Protein AF-A0A4Y2MML9-F1 (afdb_monomer_lite)

Sequence (217 aa):
MNMPAESSPFAFPKLDGSNYTSWKEDMKVVLMDRGCWSFIIEDKPCPEQVTEKEKFEYDRRKQRCYTTIYQGIERKFLPLIRHTTDEEETIGIFCKRVDERKTQVKEAGFQIPELLIALQLIRRLPAEYDHLVQTLYRLKDEEFNHREVEKELVNEAGRIQLKQKDLNLDYTENAYTVGSFRLQETRKKSSERSGAVLDPSKNPGQYRKISYPKGMG

pLDDT: mean 75.98, std 20.09, range [32.53, 96.06]

InterPro domains:
  IPR025314 Domain of unknown function DUF4219 [PF13961] (15-40)

Structure (mmCIF, N/CA/C/O backbone):
data_AF-A0A4Y2MML9-F1
#
_entry.id   AF-A0A4Y2MML9-F1
#
loop_
_atom_site.group_PDB
_atom_site.id
_atom_site.type_symbol
_atom_site.label_atom_id
_atom_site.label_alt_id
_atom_site.label_comp_id
_atom_site.label_asym_id
_atom_site.label_entity_id
_atom_site.label_seq_id
_atom_site.pdbx_PDB_ins_code
_atom_site.Cartn_x
_atom_site.Cartn_y
_atom_site.Cartn_z
_atom_site.occupancy
_atom_site.B_iso_or_equiv
_atom_site.auth_seq_id
_atom_site.auth_comp_id
_atom_site.auth_asym_id
_atom_site.auth_atom_id
_atom_site.pdbx_PDB_model_num
ATOM 1 N N . MET A 1 1 ? 23.571 17.092 -38.291 1.00 41.28 1 MET A N 1
ATOM 2 C CA . MET A 1 1 ? 22.883 15.797 -38.471 1.00 41.28 1 MET A CA 1
ATOM 3 C C . MET A 1 1 ? 21.859 15.673 -37.360 1.00 41.28 1 MET A C 1
ATOM 5 O O . MET A 1 1 ? 22.260 15.634 -36.206 1.00 41.28 1 MET A O 1
ATOM 9 N N . ASN A 1 2 ? 20.567 15.699 -37.687 1.00 44.50 2 ASN A N 1
ATOM 10 C CA . ASN A 1 2 ? 19.517 15.393 -36.717 1.00 44.50 2 ASN A CA 1
ATOM 11 C C . ASN A 1 2 ? 19.461 13.872 -36.567 1.00 44.50 2 ASN A C 1
ATOM 13 O O . ASN A 1 2 ? 19.179 13.179 -37.542 1.00 44.50 2 ASN A O 1
ATOM 17 N N . MET A 1 3 ? 19.765 13.363 -35.372 1.00 40.62 3 MET A N 1
ATOM 18 C CA . MET A 1 3 ? 19.423 11.990 -34.999 1.00 40.62 3 MET A CA 1
ATOM 19 C C . MET A 1 3 ? 17.894 11.857 -35.092 1.00 40.62 3 MET A C 1
ATOM 21 O O . MET A 1 3 ? 17.200 12.679 -34.485 1.00 40.62 3 MET A O 1
ATOM 25 N N . PRO A 1 4 ? 17.338 10.895 -35.849 1.00 52.94 4 PRO A N 1
ATOM 26 C CA . PRO A 1 4 ? 15.913 10.618 -35.765 1.00 52.94 4 PRO A CA 1
ATOM 27 C C . PRO A 1 4 ? 15.609 10.163 -34.335 1.00 52.94 4 PRO A C 1
ATOM 29 O O . PRO A 1 4 ? 16.326 9.331 -33.781 1.00 52.94 4 PRO A O 1
ATOM 32 N N . ALA A 1 5 ? 14.575 10.740 -33.721 1.00 50.97 5 ALA A N 1
ATOM 33 C CA . ALA A 1 5 ? 14.064 10.239 -32.454 1.00 50.97 5 ALA A CA 1
ATOM 34 C C . ALA A 1 5 ? 13.679 8.772 -32.669 1.00 50.97 5 ALA A C 1
ATOM 36 O O . ALA A 1 5 ? 12.802 8.490 -33.487 1.00 50.97 5 ALA A O 1
ATOM 37 N N . GLU A 1 6 ? 14.368 7.850 -31.997 1.00 43.50 6 GLU A N 1
ATOM 38 C CA . GLU A 1 6 ? 14.020 6.434 -32.034 1.00 43.50 6 GLU A CA 1
ATOM 39 C C . GLU A 1 6 ? 12.552 6.297 -31.618 1.00 43.50 6 GLU A C 1
ATOM 41 O O . GLU A 1 6 ? 12.181 6.535 -30.465 1.00 43.50 6 GLU A O 1
ATOM 46 N N . SER A 1 7 ? 11.685 5.959 -32.573 1.00 53.25 7 SER A N 1
ATOM 47 C CA . SER A 1 7 ? 10.336 5.518 -32.255 1.00 53.25 7 SER A CA 1
ATOM 48 C C . SER A 1 7 ? 10.486 4.248 -31.429 1.00 53.25 7 SER A C 1
ATOM 50 O O . SER A 1 7 ? 10.986 3.247 -31.941 1.00 53.25 7 SER A O 1
ATOM 52 N N . SER A 1 8 ? 10.107 4.307 -30.151 1.00 57.66 8 SER A N 1
ATOM 53 C CA . SER A 1 8 ? 10.180 3.158 -29.247 1.00 57.66 8 SER A CA 1
ATOM 54 C C . SER A 1 8 ? 9.580 1.921 -29.937 1.00 57.66 8 SER A C 1
ATOM 56 O O . SER A 1 8 ? 8.408 1.978 -30.318 1.00 57.66 8 SER A O 1
ATOM 58 N N . PRO A 1 9 ? 10.332 0.812 -30.088 1.00 60.50 9 PRO A N 1
ATOM 59 C CA . PRO A 1 9 ? 9.909 -0.370 -30.853 1.00 60.50 9 PRO A CA 1
ATOM 60 C C . PRO A 1 9 ? 8.671 -1.067 -30.270 1.00 60.50 9 PRO A C 1
ATOM 62 O O . PRO A 1 9 ? 8.058 -1.906 -30.918 1.00 60.50 9 PRO A O 1
ATOM 65 N N . PHE A 1 10 ? 8.268 -0.677 -29.061 1.00 64.75 10 PHE A N 1
ATOM 66 C CA . PHE A 1 10 ? 7.101 -1.184 -28.352 1.00 64.75 10 PHE A CA 1
ATOM 67 C C . PHE A 1 10 ? 5.957 -0.164 -28.314 1.00 64.75 10 PHE A C 1
ATOM 69 O O . PHE A 1 10 ? 5.460 0.191 -27.245 1.00 64.75 10 PHE A O 1
ATOM 76 N N . ALA A 1 11 ? 5.568 0.370 -29.471 1.00 77.44 11 ALA A N 1
ATOM 77 C CA . ALA A 1 11 ? 4.396 1.230 -29.578 1.00 77.44 11 ALA A CA 1
ATOM 78 C C . ALA A 1 11 ? 3.123 0.370 -29.693 1.00 77.44 11 ALA A C 1
ATOM 80 O O . ALA A 1 11 ? 2.740 -0.037 -30.784 1.00 77.44 11 ALA A O 1
ATOM 81 N N . PHE A 1 12 ? 2.473 0.097 -28.562 1.00 87.38 12 PHE A N 1
ATOM 82 C CA . PHE A 1 12 ? 1.149 -0.536 -28.490 1.00 87.38 12 PHE A CA 1
ATOM 83 C C . PHE A 1 12 ? 0.147 0.405 -27.798 1.00 87.38 12 PHE A C 1
ATOM 85 O O . PHE A 1 12 ? 0.565 1.356 -27.122 1.00 87.38 12 PHE A O 1
ATOM 92 N N . PRO A 1 13 ? -1.173 0.208 -27.991 1.00 91.25 13 PRO A N 1
ATOM 93 C CA . PRO A 1 13 ? -2.189 1.043 -27.359 1.00 91.25 13 PRO A CA 1
ATOM 94 C C . PRO A 1 13 ? -2.014 1.084 -25.842 1.00 91.25 13 PRO A C 1
ATOM 96 O O . PRO A 1 13 ? -1.732 0.066 -25.215 1.00 91.25 13 PRO A O 1
ATOM 99 N N . LYS A 1 14 ? -2.202 2.260 -25.237 1.00 93.69 14 LYS A N 1
ATOM 100 C CA . LYS A 1 14 ? -2.181 2.387 -23.776 1.00 93.69 14 LYS A CA 1
ATOM 101 C C . LYS A 1 14 ? -3.379 1.674 -23.154 1.00 93.69 14 LYS A C 1
ATOM 103 O O . LYS A 1 14 ? -4.403 1.502 -23.809 1.00 93.69 14 LYS A O 1
ATOM 108 N N . LEU A 1 15 ? -3.267 1.302 -21.881 1.00 93.19 15 LEU A N 1
ATOM 109 C CA . LEU A 1 15 ? -4.378 0.717 -21.132 1.00 93.19 15 LEU A CA 1
ATOM 110 C C . LEU A 1 15 ? -5.526 1.731 -21.020 1.00 93.19 15 LEU A C 1
ATOM 112 O O . LEU A 1 15 ? -5.367 2.747 -20.339 1.00 93.19 15 LEU A O 1
ATOM 116 N N . ASP A 1 16 ? -6.660 1.441 -21.662 1.00 90.50 16 ASP A N 1
ATOM 117 C CA . ASP A 1 16 ? -7.808 2.357 -21.807 1.00 90.50 16 ASP A CA 1
ATOM 118 C C . ASP A 1 16 ? -9.086 1.898 -21.071 1.00 90.50 16 ASP A C 1
ATOM 120 O O . ASP A 1 16 ? -10.063 2.652 -20.974 1.00 90.50 16 ASP A O 1
ATOM 124 N N . GLY A 1 17 ? -9.028 0.705 -20.470 1.00 89.19 17 GLY A N 1
ATOM 125 C CA . GLY A 1 17 ? -10.105 0.052 -19.722 1.00 89.19 17 GLY A CA 1
ATOM 126 C C . GLY A 1 17 ? -10.813 -1.064 -20.494 1.00 89.19 17 GLY A C 1
ATOM 127 O O . GLY A 1 17 ? -11.446 -1.913 -19.874 1.00 89.19 17 GLY A O 1
ATOM 128 N N . SER A 1 18 ? -10.669 -1.108 -21.820 1.00 93.81 18 SER A N 1
ATOM 129 C CA . SER A 1 18 ? -11.288 -2.111 -22.699 1.00 93.81 18 SER A CA 1
ATOM 130 C C . SER A 1 18 ? -10.303 -3.169 -23.205 1.00 93.81 18 SER A C 1
ATOM 132 O O . SER A 1 18 ? -10.703 -4.264 -23.594 1.00 93.81 18 SER A O 1
ATOM 134 N N . ASN A 1 19 ? -9.005 -2.864 -23.160 1.00 95.06 19 ASN A N 1
ATOM 135 C CA . ASN A 1 19 ? -7.952 -3.630 -23.823 1.00 95.06 19 ASN A CA 1
ATOM 136 C C . ASN A 1 19 ? -6.998 -4.374 -22.870 1.00 95.06 19 ASN A C 1
ATOM 138 O O . ASN A 1 19 ? -5.904 -4.756 -23.282 1.00 95.06 19 ASN A O 1
ATOM 142 N N . TYR A 1 20 ? -7.378 -4.596 -21.604 1.00 93.38 20 TYR A N 1
ATOM 143 C CA . TYR A 1 20 ? -6.475 -5.163 -20.587 1.00 93.38 20 TYR A CA 1
ATOM 144 C C . TYR A 1 20 ? -5.812 -6.477 -21.022 1.00 93.38 20 TYR A C 1
ATOM 146 O O . TYR A 1 20 ? -4.612 -6.645 -20.820 1.00 93.38 20 TYR A O 1
ATOM 154 N N . THR A 1 21 ? -6.565 -7.394 -21.637 1.00 94.38 21 THR A N 1
ATOM 155 C CA . THR A 1 21 ? -6.053 -8.715 -22.030 1.00 94.38 21 THR A CA 1
ATOM 156 C C . THR A 1 21 ? -4.913 -8.615 -23.042 1.00 94.38 21 THR A C 1
ATOM 158 O O . THR A 1 21 ? -3.871 -9.228 -22.830 1.00 94.38 21 THR A O 1
ATOM 161 N N . SER A 1 22 ? -5.074 -7.825 -24.109 1.00 93.38 22 SER A N 1
ATOM 162 C CA . SER A 1 22 ? -4.016 -7.623 -25.108 1.00 93.38 22 SER A CA 1
ATOM 163 C C . SER A 1 22 ? -2.875 -6.774 -24.548 1.00 93.38 22 SER A C 1
ATOM 165 O O . SER A 1 22 ? -1.715 -7.158 -24.653 1.00 93.38 22 SER A O 1
ATOM 167 N N . TRP A 1 23 ? -3.206 -5.682 -23.849 1.00 94.50 23 TRP A N 1
ATOM 168 C CA . TRP A 1 23 ? -2.223 -4.791 -23.231 1.00 94.50 23 TRP A CA 1
ATOM 169 C C . TRP A 1 23 ? -1.296 -5.526 -22.260 1.00 94.50 23 TRP A C 1
ATOM 171 O O . TRP A 1 23 ? -0.101 -5.250 -22.217 1.00 94.50 23 TRP A O 1
ATOM 181 N N . LYS A 1 24 ? -1.830 -6.469 -21.476 1.00 93.50 24 LYS A N 1
ATOM 182 C CA . LYS A 1 24 ? -1.055 -7.258 -20.514 1.00 93.50 24 LYS A CA 1
ATOM 183 C C . LYS A 1 24 ? 0.002 -8.118 -21.206 1.00 93.50 24 LYS A C 1
ATOM 185 O O . LYS A 1 24 ? 1.129 -8.176 -20.715 1.00 93.50 24 LYS A O 1
ATOM 190 N N . GLU A 1 25 ? -0.347 -8.785 -22.305 1.00 94.12 25 GLU A N 1
ATOM 191 C CA . GLU A 1 25 ? 0.602 -9.615 -23.057 1.00 94.12 25 GLU A CA 1
ATOM 192 C C . GLU A 1 25 ? 1.671 -8.751 -23.740 1.00 94.12 25 GLU A C 1
ATOM 194 O O . GLU A 1 25 ? 2.858 -9.058 -23.631 1.00 94.12 25 GLU A O 1
ATOM 199 N N . ASP A 1 26 ? 1.288 -7.614 -24.328 1.00 93.75 26 ASP A N 1
ATOM 200 C CA . ASP A 1 26 ? 2.242 -6.669 -24.924 1.00 93.75 26 ASP A CA 1
ATOM 201 C C . ASP A 1 26 ? 3.191 -6.081 -23.863 1.00 93.75 26 ASP A C 1
ATOM 203 O O . ASP A 1 26 ? 4.415 -6.080 -24.021 1.00 93.75 26 ASP A O 1
ATOM 207 N N . MET A 1 27 ? 2.646 -5.646 -22.722 1.00 93.38 27 MET A N 1
ATOM 208 C CA . MET A 1 27 ? 3.417 -5.097 -21.605 1.00 93.38 27 MET A CA 1
ATOM 209 C C . MET A 1 27 ? 4.381 -6.131 -21.015 1.00 93.38 27 MET A C 1
ATOM 211 O O . MET A 1 27 ? 5.517 -5.797 -20.673 1.00 93.38 27 MET A O 1
ATOM 215 N N . LYS A 1 28 ? 3.969 -7.401 -20.933 1.00 92.56 28 LYS A N 1
ATOM 216 C CA . LYS A 1 28 ? 4.845 -8.504 -20.526 1.00 92.56 28 LYS A CA 1
ATOM 217 C C . LYS A 1 28 ? 6.070 -8.604 -21.432 1.00 92.56 28 LYS A C 1
ATOM 219 O O . LYS A 1 28 ? 7.181 -8.684 -20.910 1.00 92.56 28 LYS A O 1
ATOM 224 N N . VAL A 1 29 ? 5.897 -8.544 -22.754 1.00 92.12 29 VAL A N 1
ATOM 225 C CA . VAL A 1 29 ? 7.015 -8.594 -23.715 1.00 92.12 29 VAL A CA 1
ATOM 226 C C . VAL A 1 29 ? 7.990 -7.435 -23.483 1.00 92.12 29 VAL A C 1
ATOM 228 O O . VAL A 1 29 ? 9.199 -7.659 -23.414 1.00 92.12 29 VAL A O 1
ATOM 231 N N . VAL A 1 30 ? 7.488 -6.218 -23.258 1.00 92.12 30 VAL A N 1
ATOM 232 C CA . VAL A 1 30 ? 8.344 -5.053 -22.960 1.00 92.12 30 VAL A CA 1
ATOM 233 C C . VAL A 1 30 ? 9.114 -5.220 -21.654 1.00 92.12 30 VAL A C 1
ATOM 235 O O . VAL A 1 30 ? 10.293 -4.879 -21.564 1.00 92.12 30 VAL A O 1
ATOM 238 N N . LEU A 1 31 ? 8.462 -5.737 -20.615 1.00 91.25 31 LEU A N 1
ATOM 239 C CA . LEU A 1 31 ? 9.110 -5.972 -19.329 1.00 91.25 31 LEU A CA 1
ATOM 240 C C . LEU A 1 31 ? 10.145 -7.099 -19.408 1.00 91.25 31 LEU A C 1
ATOM 242 O O . LEU A 1 31 ? 11.141 -7.041 -18.685 1.00 91.25 31 LEU A O 1
ATOM 246 N N . MET A 1 32 ? 9.952 -8.092 -20.281 1.00 90.50 32 MET A N 1
ATOM 247 C CA . MET A 1 32 ? 10.952 -9.125 -20.562 1.00 90.50 32 MET A CA 1
ATOM 248 C C . MET A 1 32 ? 12.184 -8.536 -21.260 1.00 90.50 32 MET A C 1
ATOM 250 O O . MET A 1 32 ? 13.291 -8.742 -20.767 1.00 90.50 32 MET A O 1
ATOM 254 N N . ASP A 1 33 ? 12.003 -7.741 -22.322 1.00 90.06 33 ASP A N 1
ATOM 255 C CA . ASP A 1 33 ? 13.094 -7.029 -23.017 1.00 90.06 33 ASP A CA 1
ATOM 256 C C . ASP A 1 33 ? 13.891 -6.126 -22.059 1.00 90.06 33 ASP A C 1
ATOM 258 O O . ASP A 1 33 ? 15.122 -6.113 -22.033 1.00 90.06 33 ASP A O 1
ATOM 262 N N . ARG A 1 34 ? 13.180 -5.439 -21.160 1.00 87.69 34 ARG A N 1
ATOM 263 C CA . ARG A 1 34 ? 13.787 -4.573 -20.143 1.00 87.69 34 ARG A CA 1
ATOM 264 C C . ARG A 1 34 ? 14.322 -5.329 -18.929 1.00 87.69 34 ARG A C 1
ATOM 266 O O . ARG A 1 34 ? 14.781 -4.677 -17.990 1.00 87.69 34 ARG A O 1
ATOM 273 N N . GLY A 1 35 ? 14.284 -6.662 -18.900 1.00 88.12 35 GLY A N 1
ATOM 274 C CA . GLY A 1 35 ? 14.755 -7.465 -17.764 1.00 88.12 35 GLY A CA 1
ATOM 275 C C . GLY A 1 35 ? 14.072 -7.115 -16.434 1.00 88.12 35 GLY A C 1
ATOM 276 O O . GLY A 1 35 ? 14.685 -7.219 -15.375 1.00 88.12 35 GLY A O 1
ATOM 277 N N . CYS A 1 36 ? 12.834 -6.624 -16.498 1.00 88.56 36 CYS A N 1
ATOM 278 C CA . CYS A 1 36 ? 12.015 -6.190 -15.367 1.00 88.56 36 CYS A CA 1
ATOM 279 C C . CYS A 1 36 ? 10.897 -7.194 -15.038 1.00 88.56 36 CYS A C 1
ATOM 281 O O . CYS A 1 36 ? 10.254 -7.069 -14.002 1.00 88.56 36 CYS A O 1
ATOM 283 N N . TRP A 1 37 ? 10.651 -8.183 -15.904 1.00 88.25 37 TRP A N 1
ATOM 284 C CA . TRP A 1 37 ? 9.552 -9.143 -15.756 1.00 88.25 37 TRP A CA 1
ATOM 285 C C . TRP A 1 37 ? 9.592 -9.945 -14.447 1.00 88.25 37 TRP A C 1
ATOM 287 O O . TRP A 1 37 ? 8.541 -10.264 -13.895 1.00 88.25 37 TRP A O 1
ATOM 297 N N . SER A 1 38 ? 10.786 -10.215 -13.906 1.00 83.94 38 SER A N 1
ATOM 298 C CA . SER A 1 38 ? 10.942 -10.906 -12.620 1.00 83.94 38 SER A CA 1
ATOM 299 C C . SER A 1 38 ? 10.219 -10.195 -11.473 1.00 83.94 38 SER A C 1
ATOM 301 O O . SER A 1 38 ? 9.664 -10.875 -10.624 1.00 83.94 38 SER A O 1
ATOM 303 N N . PHE A 1 39 ? 10.126 -8.858 -11.492 1.00 81.50 39 PHE A N 1
ATOM 304 C CA . PHE A 1 39 ? 9.400 -8.080 -10.476 1.00 81.50 39 PHE A CA 1
ATOM 305 C C . PHE A 1 39 ? 7.880 -8.297 -10.486 1.00 81.50 39 PHE A C 1
ATOM 307 O O . PHE A 1 39 ? 7.203 -7.893 -9.550 1.00 81.50 39 PHE A O 1
ATOM 314 N N . ILE A 1 40 ? 7.325 -8.865 -11.560 1.00 81.00 40 ILE A N 1
ATOM 315 C CA . ILE A 1 40 ? 5.879 -9.096 -11.692 1.00 81.00 40 ILE A CA 1
ATOM 316 C C . ILE A 1 40 ? 5.495 -10.510 -11.242 1.00 81.00 40 ILE A C 1
ATOM 318 O O . ILE A 1 40 ? 4.374 -10.725 -10.790 1.00 81.00 40 ILE A O 1
ATOM 322 N N . ILE A 1 41 ? 6.405 -11.477 -11.398 1.00 77.94 41 ILE A N 1
ATOM 323 C CA . ILE A 1 41 ? 6.165 -12.887 -11.055 1.00 77.94 41 ILE A CA 1
ATOM 324 C C . ILE A 1 41 ? 6.667 -13.222 -9.653 1.00 77.94 41 ILE A C 1
ATOM 326 O O . ILE A 1 41 ? 6.038 -14.015 -8.955 1.00 77.94 41 ILE A O 1
ATOM 330 N N . GLU A 1 42 ? 7.812 -12.674 -9.262 1.00 69.75 42 GLU A N 1
ATOM 331 C CA . GLU A 1 42 ? 8.485 -13.038 -8.025 1.00 69.75 42 GLU A CA 1
ATOM 332 C C . GLU A 1 42 ? 8.362 -11.896 -7.016 1.00 69.75 42 GLU A C 1
ATOM 334 O O . GLU A 1 42 ? 8.846 -10.792 -7.261 1.00 69.75 42 GLU A O 1
ATOM 339 N N . ASP A 1 43 ? 7.767 -12.182 -5.858 1.00 59.22 43 ASP A N 1
ATOM 340 C CA . ASP A 1 43 ? 7.841 -11.312 -4.681 1.00 59.22 43 ASP A CA 1
ATOM 341 C C . ASP A 1 43 ? 9.197 -11.539 -3.994 1.00 59.22 43 ASP A C 1
ATOM 343 O O . ASP A 1 43 ? 9.308 -12.199 -2.961 1.00 59.22 43 ASP A O 1
ATOM 347 N N . LYS A 1 44 ? 10.276 -11.138 -4.678 1.00 60.72 44 LYS A N 1
ATOM 348 C CA . LYS A 1 44 ? 11.635 -11.235 -4.139 1.00 60.72 44 LYS A CA 1
ATOM 349 C C . LYS A 1 44 ? 11.992 -9.915 -3.457 1.00 60.72 44 LYS A C 1
ATOM 351 O O . LYS A 1 44 ? 12.132 -8.918 -4.170 1.00 60.72 44 LYS A O 1
ATOM 356 N N . PRO A 1 45 ? 12.187 -9.900 -2.124 1.00 62.28 45 PRO A N 1
ATOM 357 C CA . PRO A 1 45 ? 12.672 -8.712 -1.439 1.00 62.28 45 PRO A CA 1
ATOM 358 C C . PRO A 1 45 ? 14.073 -8.345 -1.939 1.00 62.28 45 PRO A C 1
ATOM 360 O O . PRO A 1 45 ? 14.832 -9.203 -2.409 1.00 62.28 45 PRO A O 1
ATOM 363 N N . CYS A 1 46 ? 14.414 -7.057 -1.841 1.00 63.47 46 CYS A N 1
ATOM 364 C CA . CYS A 1 46 ? 15.774 -6.587 -2.086 1.00 63.47 46 CYS A CA 1
ATOM 365 C C . CYS A 1 46 ? 16.733 -7.417 -1.215 1.00 63.47 46 CYS A C 1
ATOM 367 O O . CYS A 1 46 ? 16.490 -7.529 -0.012 1.00 63.47 46 CYS A O 1
ATOM 369 N N . PRO A 1 47 ? 17.773 -8.055 -1.778 1.00 62.09 47 PRO A N 1
ATOM 370 C CA . PRO A 1 47 ? 18.556 -8.976 -0.978 1.00 62.09 47 PRO A CA 1
ATOM 371 C C . PRO A 1 47 ? 19.338 -8.209 0.111 1.00 62.09 47 PRO A C 1
ATOM 373 O O . PRO A 1 47 ? 19.972 -7.191 -0.156 1.00 62.09 47 PRO A O 1
ATOM 376 N N . GLU A 1 48 ? 19.250 -8.678 1.361 1.00 56.50 48 GLU A N 1
ATOM 377 C CA . GLU A 1 48 ? 19.681 -7.940 2.569 1.00 56.50 48 GLU A CA 1
ATOM 378 C C . GLU A 1 48 ? 21.206 -7.830 2.750 1.00 56.50 48 GLU A C 1
ATOM 380 O O . GLU A 1 48 ? 21.678 -7.016 3.540 1.00 56.50 48 GLU A O 1
ATOM 385 N N . GLN A 1 49 ? 21.996 -8.625 2.021 1.00 56.06 49 GLN A N 1
ATOM 386 C CA . GLN A 1 49 ? 23.462 -8.684 2.137 1.00 56.06 49 GLN A CA 1
ATOM 387 C C . GLN A 1 49 ? 24.131 -8.560 0.766 1.00 56.06 49 GLN A C 1
ATOM 389 O O . GLN A 1 49 ? 24.624 -9.534 0.200 1.00 56.06 49 GLN A O 1
ATOM 394 N N . VAL A 1 50 ? 24.088 -7.361 0.197 1.00 61.75 50 VAL A N 1
ATOM 395 C CA . VAL A 1 50 ? 24.396 -7.127 -1.216 1.00 61.75 50 VAL A CA 1
ATOM 396 C C . VAL A 1 50 ? 25.306 -5.914 -1.357 1.00 61.75 50 VAL A C 1
ATOM 398 O O . VAL A 1 50 ? 25.192 -4.953 -0.595 1.00 61.75 50 VAL A O 1
ATOM 401 N N . THR A 1 51 ? 26.232 -5.946 -2.316 1.00 75.75 51 THR A N 1
ATOM 402 C CA . THR A 1 51 ? 27.140 -4.816 -2.556 1.00 75.75 51 THR A CA 1
ATOM 403 C C . THR A 1 51 ? 26.356 -3.567 -2.983 1.00 75.75 51 THR A C 1
ATOM 405 O O . THR A 1 51 ? 25.309 -3.667 -3.624 1.00 75.75 51 THR A O 1
ATOM 408 N N . GLU A 1 52 ? 26.862 -2.360 -2.692 1.00 78.75 52 GLU A N 1
ATOM 409 C CA . GLU A 1 52 ? 26.197 -1.101 -3.095 1.00 78.75 52 GLU A CA 1
ATOM 410 C C . GLU A 1 52 ? 25.869 -1.055 -4.597 1.00 78.75 52 GLU A C 1
ATOM 412 O O . GLU A 1 52 ? 24.841 -0.516 -5.008 1.00 78.75 52 GLU A O 1
ATOM 417 N N . LYS A 1 53 ? 26.723 -1.674 -5.420 1.00 84.19 53 LYS A N 1
ATOM 418 C CA . LYS A 1 53 ? 26.544 -1.779 -6.869 1.00 84.19 53 LYS A CA 1
ATOM 419 C C . LYS A 1 53 ? 25.309 -2.596 -7.244 1.00 84.19 53 LYS A C 1
ATOM 421 O O . LYS A 1 53 ? 24.525 -2.179 -8.091 1.00 84.19 53 LYS A O 1
ATOM 426 N N . GLU A 1 54 ? 25.131 -3.753 -6.626 1.00 81.75 54 GLU A N 1
ATOM 427 C CA . GLU A 1 54 ? 23.992 -4.632 -6.885 1.00 81.75 54 GLU A CA 1
ATOM 428 C C . GLU A 1 54 ? 22.679 -4.008 -6.375 1.00 81.75 54 GLU A C 1
ATOM 430 O O . GLU A 1 54 ? 21.655 -4.120 -7.053 1.00 81.75 54 GLU A O 1
ATOM 435 N N . LYS A 1 55 ? 22.716 -3.263 -5.256 1.00 82.25 55 LYS A N 1
ATOM 436 C CA . LYS A 1 55 ? 21.579 -2.449 -4.785 1.00 82.25 55 LYS A CA 1
ATOM 437 C C . LYS A 1 55 ? 21.216 -1.355 -5.792 1.00 82.25 55 LYS A C 1
ATOM 439 O O . LYS A 1 55 ? 20.062 -1.239 -6.193 1.00 82.25 55 LYS A O 1
ATOM 444 N N . PHE A 1 56 ? 22.207 -0.613 -6.287 1.00 82.88 56 PHE A N 1
ATOM 445 C CA . PHE A 1 56 ? 21.996 0.391 -7.331 1.00 82.88 56 PHE A CA 1
ATOM 446 C C . PHE A 1 56 ? 21.414 -0.218 -8.620 1.00 82.88 56 PHE A C 1
ATOM 448 O O . PHE A 1 56 ? 20.508 0.347 -9.235 1.00 82.88 56 PHE A O 1
ATOM 455 N N . GLU A 1 57 ? 21.901 -1.388 -9.043 1.00 85.06 57 GLU A N 1
ATOM 456 C CA . GLU A 1 57 ? 21.371 -2.102 -10.209 1.00 85.06 57 GLU A CA 1
ATOM 457 C C . GLU A 1 57 ? 19.945 -2.625 -9.990 1.00 85.06 57 GLU A C 1
ATOM 459 O O . GLU A 1 57 ? 19.148 -2.646 -10.935 1.00 85.06 57 GLU A O 1
ATOM 464 N N . TYR A 1 58 ? 19.608 -3.054 -8.773 1.00 83.75 58 TYR A N 1
ATOM 465 C CA . TYR A 1 58 ? 18.247 -3.409 -8.375 1.00 83.75 58 TYR A CA 1
ATOM 466 C C . TYR A 1 58 ? 17.317 -2.192 -8.476 1.00 83.75 58 TYR A C 1
ATOM 468 O O . TYR A 1 58 ? 16.352 -2.231 -9.245 1.00 83.75 58 TYR A O 1
ATOM 476 N N . ASP A 1 59 ? 17.670 -1.080 -7.824 1.00 82.88 59 ASP A N 1
ATOM 477 C CA . ASP A 1 59 ? 16.884 0.160 -7.819 1.00 82.88 59 ASP A CA 1
ATOM 478 C C . ASP A 1 59 ? 16.681 0.696 -9.237 1.00 82.88 59 ASP A C 1
ATOM 480 O O . ASP A 1 59 ? 15.568 1.031 -9.651 1.00 82.88 59 ASP A O 1
ATOM 484 N N . ARG A 1 60 ? 17.746 0.699 -10.046 1.00 84.75 60 ARG A N 1
ATOM 485 C CA . ARG A 1 60 ? 17.680 1.115 -11.449 1.00 84.75 60 ARG A CA 1
ATOM 486 C C . ARG A 1 60 ? 16.706 0.255 -12.256 1.00 84.75 60 ARG A C 1
ATOM 488 O O . ARG A 1 60 ? 15.939 0.791 -13.061 1.00 84.75 60 ARG A O 1
ATOM 495 N N . ARG A 1 61 ? 16.722 -1.071 -12.080 1.00 86.81 61 ARG A N 1
ATOM 496 C CA . ARG A 1 61 ? 15.799 -1.980 -12.785 1.00 86.81 61 ARG A CA 1
ATOM 497 C C . ARG A 1 61 ? 14.360 -1.823 -12.293 1.00 86.81 61 ARG A C 1
ATOM 499 O O . ARG A 1 61 ? 13.450 -1.843 -13.123 1.00 86.81 61 ARG A O 1
ATOM 506 N N . LYS A 1 62 ? 14.155 -1.601 -10.995 1.00 84.75 62 LYS A N 1
ATOM 507 C CA . LYS A 1 62 ? 12.845 -1.317 -10.398 1.00 84.75 62 LYS A CA 1
ATOM 508 C C . LYS A 1 62 ? 12.240 -0.026 -10.959 1.00 84.75 62 LYS A C 1
ATOM 510 O O . LYS A 1 62 ? 11.123 -0.042 -11.474 1.00 84.75 62 LYS A O 1
ATOM 515 N N . GLN A 1 63 ? 12.998 1.072 -10.968 1.00 84.75 63 GLN A N 1
ATOM 516 C CA . GLN A 1 63 ? 12.550 2.355 -11.529 1.00 84.75 63 GLN A CA 1
ATOM 517 C C . GLN A 1 63 ? 12.226 2.251 -13.025 1.00 84.75 63 GLN A C 1
ATOM 519 O O . GLN A 1 63 ? 11.237 2.815 -13.504 1.00 84.75 63 GLN A O 1
ATOM 524 N N . ARG A 1 64 ? 13.016 1.468 -13.772 1.00 88.75 64 ARG A N 1
ATOM 525 C CA . ARG A 1 64 ? 12.746 1.175 -15.186 1.00 88.75 64 ARG A CA 1
ATOM 526 C C . ARG A 1 64 ? 11.451 0.379 -15.380 1.00 88.75 64 ARG A C 1
ATOM 528 O O . ARG A 1 64 ? 10.713 0.671 -16.324 1.00 88.75 64 ARG A O 1
ATOM 535 N N . CYS A 1 65 ? 11.158 -0.578 -14.498 1.00 89.38 65 CYS A N 1
ATOM 536 C CA . CYS A 1 65 ? 9.906 -1.340 -14.496 1.00 89.38 65 CYS A CA 1
ATOM 537 C C . CYS A 1 65 ? 8.703 -0.410 -14.297 1.00 89.38 65 CYS A C 1
ATOM 539 O O . CYS A 1 65 ? 7.822 -0.337 -15.156 1.00 89.38 65 CYS A O 1
ATOM 541 N N . TYR A 1 66 ? 8.722 0.381 -13.220 1.00 87.38 66 TYR A N 1
ATOM 542 C CA . TYR A 1 66 ? 7.651 1.327 -12.904 1.00 87.38 66 TYR A CA 1
ATOM 543 C C . TYR A 1 66 ? 7.410 2.324 -14.042 1.00 87.38 66 TYR A C 1
ATOM 545 O O . TYR A 1 66 ? 6.284 2.472 -14.512 1.00 87.38 66 TYR A O 1
ATOM 553 N N . THR A 1 67 ? 8.476 2.951 -14.550 1.00 88.81 67 THR A N 1
ATOM 554 C CA . THR A 1 67 ? 8.382 3.933 -15.644 1.00 88.81 67 THR A CA 1
ATOM 555 C C . THR A 1 67 ? 7.774 3.320 -16.907 1.00 88.81 67 THR A C 1
ATOM 557 O O . THR A 1 67 ? 6.955 3.954 -17.570 1.00 88.81 67 THR A O 1
ATOM 560 N N . THR A 1 68 ? 8.132 2.071 -17.219 1.00 90.62 68 THR A N 1
ATOM 561 C CA . THR A 1 68 ? 7.582 1.330 -18.364 1.00 90.62 68 THR A CA 1
ATOM 562 C C . THR A 1 68 ? 6.070 1.155 -18.241 1.00 90.62 68 THR A C 1
ATOM 564 O O . THR A 1 68 ? 5.333 1.479 -19.173 1.00 90.6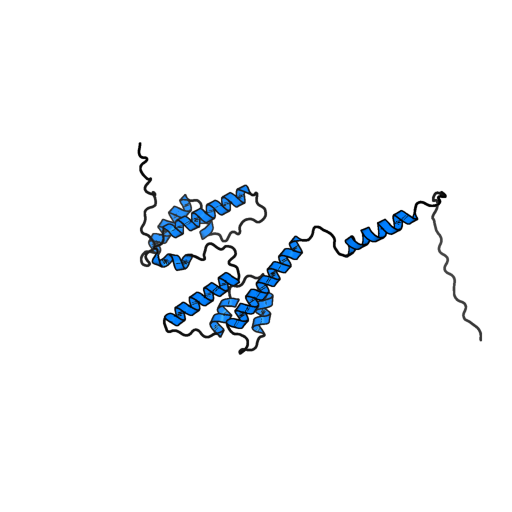2 68 THR A O 1
ATOM 567 N N . ILE A 1 69 ? 5.606 0.698 -17.076 1.00 90.44 69 ILE A N 1
ATOM 568 C CA . ILE A 1 69 ? 4.182 0.487 -16.803 1.00 90.44 69 ILE A CA 1
ATOM 569 C C . ILE A 1 69 ? 3.436 1.826 -16.819 1.00 90.44 69 ILE A C 1
ATOM 571 O O . ILE A 1 69 ? 2.419 1.957 -17.497 1.00 90.44 69 ILE A O 1
ATOM 575 N N . TYR A 1 70 ? 3.980 2.844 -16.148 1.00 89.81 70 TYR A N 1
ATOM 576 C CA . TYR A 1 70 ? 3.413 4.190 -16.082 1.00 89.81 70 TYR A CA 1
ATOM 577 C C . TYR A 1 70 ? 3.196 4.803 -17.475 1.00 89.81 70 TYR A C 1
ATOM 579 O O . TYR A 1 70 ? 2.150 5.387 -17.754 1.00 89.81 70 TYR A O 1
ATOM 587 N N . GLN A 1 71 ? 4.165 4.650 -18.383 1.00 90.00 71 GLN A N 1
ATOM 588 C CA . GLN A 1 71 ? 4.062 5.161 -19.754 1.00 90.00 71 GLN A CA 1
ATOM 589 C C . GLN A 1 71 ? 3.013 4.419 -20.596 1.00 90.00 71 GLN A C 1
ATOM 591 O O . GLN A 1 71 ? 2.406 5.032 -21.482 1.00 90.00 71 GLN A O 1
ATOM 596 N N . GLY A 1 72 ? 2.788 3.134 -20.304 1.00 91.44 72 GLY A N 1
ATOM 597 C CA . GLY A 1 72 ? 1.832 2.273 -20.997 1.00 91.44 72 GLY A CA 1
ATOM 598 C C . GLY A 1 72 ? 0.376 2.448 -20.568 1.00 91.44 72 GLY A C 1
ATOM 599 O O . GLY A 1 72 ? -0.493 1.811 -21.150 1.00 91.44 72 GLY A O 1
ATOM 600 N N . ILE A 1 73 ? 0.077 3.291 -19.580 1.00 91.75 73 ILE A N 1
ATOM 601 C CA . ILE A 1 73 ? -1.276 3.462 -19.035 1.00 91.75 73 ILE A CA 1
ATOM 602 C C . ILE A 1 73 ? -1.851 4.826 -19.443 1.00 91.75 73 ILE A C 1
ATOM 604 O O . ILE A 1 73 ? -1.138 5.833 -19.511 1.00 91.75 73 ILE A O 1
ATOM 608 N N . GLU A 1 74 ? -3.152 4.888 -19.745 1.00 92.25 74 GLU A N 1
ATOM 609 C CA . GLU A 1 74 ? -3.820 6.174 -19.954 1.00 92.25 74 GLU A CA 1
ATOM 610 C C . GLU A 1 74 ? -3.840 7.025 -18.680 1.00 92.25 74 GLU A C 1
ATOM 612 O O . GLU A 1 74 ? -4.017 6.530 -17.567 1.00 92.25 74 GLU A O 1
ATOM 617 N N . ARG A 1 75 ? -3.753 8.353 -18.843 1.00 89.69 75 ARG A N 1
ATOM 618 C CA . ARG A 1 75 ? -3.647 9.297 -17.717 1.00 89.69 75 ARG A CA 1
ATOM 619 C C . ARG A 1 75 ? -4.754 9.142 -16.671 1.00 89.69 75 ARG A C 1
ATOM 621 O O . ARG A 1 75 ? -4.483 9.308 -15.486 1.00 89.69 75 ARG A O 1
ATOM 628 N N . LYS A 1 76 ? -5.970 8.789 -17.098 1.00 88.44 76 LYS A N 1
ATOM 629 C CA . LYS A 1 76 ? -7.137 8.616 -16.220 1.00 88.44 76 LYS A CA 1
ATOM 630 C C . LYS A 1 76 ? -6.981 7.471 -15.206 1.00 88.44 76 LYS A C 1
ATOM 632 O O . LYS A 1 76 ? -7.616 7.516 -14.161 1.00 88.44 76 LYS A O 1
ATOM 637 N N . PHE A 1 77 ? -6.111 6.491 -15.468 1.00 86.81 77 PHE A N 1
ATOM 638 C CA . PHE A 1 77 ? -5.853 5.367 -14.557 1.00 86.81 77 PHE A CA 1
ATOM 639 C C . PHE A 1 77 ? -4.586 5.525 -13.713 1.00 86.81 77 PHE A C 1
ATOM 641 O O . PHE A 1 77 ? -4.392 4.757 -12.774 1.00 86.81 77 PHE A O 1
ATOM 648 N N . LEU A 1 78 ? -3.739 6.525 -13.979 1.00 86.38 78 LEU A N 1
ATOM 649 C CA . LEU A 1 78 ? -2.543 6.786 -13.166 1.00 86.38 78 LEU A CA 1
ATOM 650 C C . LEU A 1 78 ? -2.833 6.947 -11.660 1.00 86.38 78 LEU A C 1
ATOM 652 O O . LEU A 1 78 ? -2.034 6.449 -10.864 1.00 86.38 78 LEU A O 1
ATOM 656 N N . PRO A 1 79 ? -3.969 7.534 -11.220 1.00 84.06 79 PRO A N 1
ATOM 657 C CA . PRO A 1 79 ? -4.313 7.580 -9.797 1.00 84.06 79 PRO A CA 1
ATOM 658 C C . PRO A 1 79 ? -4.418 6.206 -9.113 1.00 84.06 79 PRO A C 1
ATOM 660 O O . PRO A 1 79 ? -4.301 6.141 -7.890 1.00 84.06 79 PRO A O 1
ATOM 663 N N . LEU A 1 80 ? -4.621 5.119 -9.871 1.00 81.06 80 LEU A N 1
ATOM 664 C CA . LEU A 1 80 ? -4.708 3.753 -9.343 1.00 81.06 80 LEU A CA 1
ATOM 665 C C . LEU A 1 80 ? -3.338 3.158 -9.005 1.00 81.06 80 LEU A C 1
ATOM 667 O O . LEU A 1 80 ? -3.252 2.316 -8.115 1.00 81.06 80 LEU A O 1
ATOM 671 N N . ILE A 1 81 ? -2.283 3.604 -9.692 1.00 80.06 81 ILE A N 1
ATOM 672 C CA . ILE A 1 81 ? -0.919 3.079 -9.538 1.00 80.06 81 ILE A CA 1
ATOM 673 C C . ILE A 1 81 ? 0.045 4.073 -8.876 1.00 80.06 81 ILE A C 1
ATOM 675 O O . ILE A 1 81 ? 1.188 3.731 -8.609 1.00 80.06 81 ILE A O 1
ATOM 679 N N . ARG A 1 82 ? -0.396 5.302 -8.574 1.00 74.62 82 ARG A N 1
ATOM 680 C CA . ARG A 1 82 ? 0.468 6.360 -8.007 1.00 74.62 82 ARG A CA 1
ATOM 681 C C . ARG A 1 82 ? 1.173 5.983 -6.697 1.00 74.62 82 ARG A C 1
ATOM 683 O O . ARG A 1 82 ? 2.184 6.585 -6.380 1.00 74.62 82 ARG A O 1
ATOM 690 N N . HIS A 1 83 ? 0.626 5.018 -5.957 1.00 67.75 83 HIS A N 1
ATOM 691 C CA . HIS A 1 83 ? 1.117 4.586 -4.644 1.00 67.75 83 HIS A CA 1
ATOM 692 C C . HIS A 1 83 ? 1.861 3.240 -4.700 1.00 67.75 83 HIS A C 1
ATOM 694 O O . HIS A 1 83 ? 2.095 2.629 -3.667 1.00 67.75 83 HIS A O 1
ATOM 700 N N . THR A 1 84 ? 2.188 2.723 -5.893 1.00 67.69 84 THR A N 1
ATOM 701 C CA . THR A 1 84 ? 2.839 1.404 -6.052 1.00 67.69 84 THR A CA 1
ATOM 702 C C . THR A 1 84 ? 4.369 1.469 -6.035 1.00 67.69 84 THR A C 1
ATOM 704 O O . THR A 1 84 ? 5.022 0.455 -6.259 1.00 67.69 84 THR A O 1
ATOM 707 N N . THR A 1 85 ? 4.957 2.653 -5.853 1.00 62.00 85 THR A N 1
ATOM 708 C CA . THR A 1 85 ? 6.416 2.854 -5.791 1.00 62.00 85 THR A CA 1
ATOM 709 C C . THR A 1 85 ? 6.998 2.658 -4.399 1.00 62.00 85 THR A C 1
ATOM 711 O O . THR A 1 85 ? 8.211 2.461 -4.273 1.00 62.00 85 THR A O 1
ATOM 714 N N . ASP A 1 86 ? 6.146 2.707 -3.380 1.00 59.31 86 ASP A N 1
ATOM 715 C CA . ASP A 1 86 ? 6.557 2.739 -1.986 1.00 59.31 86 ASP A CA 1
ATOM 716 C C . ASP A 1 86 ? 6.717 1.291 -1.504 1.00 59.31 86 ASP A C 1
ATOM 718 O O . ASP A 1 86 ? 5.741 0.617 -1.187 1.00 59.31 86 ASP A O 1
ATOM 722 N N . GLU A 1 87 ? 7.961 0.793 -1.518 1.00 57.84 87 GLU A N 1
ATOM 723 C CA . GLU A 1 87 ? 8.323 -0.514 -0.925 1.00 57.84 87 GLU A CA 1
ATOM 724 C C . GLU A 1 87 ? 8.011 -0.546 0.577 1.00 57.84 87 GLU A C 1
ATOM 726 O O . GLU A 1 87 ? 7.634 -1.582 1.110 1.00 57.84 87 GLU A O 1
ATOM 731 N N . GLU A 1 88 ? 8.094 0.614 1.228 1.00 62.59 88 GLU A N 1
ATOM 732 C CA . GLU A 1 88 ? 7.720 0.843 2.618 1.00 62.59 88 GLU A CA 1
ATOM 733 C C . GLU A 1 88 ? 6.724 2.004 2.660 1.00 62.59 88 GLU A C 1
ATOM 735 O O . GLU A 1 88 ? 7.059 3.141 3.005 1.00 62.59 88 GLU A O 1
ATOM 740 N N . GLU A 1 89 ? 5.479 1.752 2.251 1.00 73.81 89 GLU A N 1
ATOM 741 C CA . GLU A 1 89 ? 4.414 2.707 2.544 1.00 73.81 89 GLU A CA 1
ATOM 742 C C . GLU A 1 89 ? 4.352 2.893 4.065 1.00 73.81 89 GLU A C 1
ATOM 744 O O . GLU A 1 89 ? 3.971 1.990 4.810 1.00 73.81 89 GLU A O 1
ATOM 749 N N . THR A 1 90 ? 4.746 4.075 4.542 1.00 86.56 90 THR A N 1
ATOM 750 C CA . THR A 1 90 ? 4.626 4.384 5.968 1.00 86.56 90 THR A CA 1
ATOM 751 C C . THR A 1 90 ? 3.159 4.283 6.386 1.00 86.56 90 THR A C 1
ATOM 753 O O . THR A 1 90 ? 2.262 4.646 5.620 1.00 86.56 90 THR A O 1
ATOM 756 N N . ILE A 1 91 ? 2.898 3.865 7.626 1.00 89.75 91 ILE A N 1
ATOM 757 C CA . ILE A 1 91 ? 1.528 3.764 8.151 1.00 89.75 91 ILE A CA 1
ATOM 758 C C . ILE A 1 91 ? 0.733 5.064 7.973 1.00 89.75 91 ILE A C 1
ATOM 760 O O . ILE A 1 91 ? -0.448 5.016 7.647 1.00 89.75 91 ILE A O 1
ATOM 764 N N . GLY A 1 92 ? 1.375 6.231 8.092 1.00 87.62 92 GLY A N 1
ATOM 765 C CA . GLY A 1 92 ? 0.712 7.514 7.845 1.00 87.62 92 GLY A CA 1
ATOM 766 C C . GLY A 1 92 ? 0.222 7.682 6.400 1.00 87.62 92 GLY A C 1
ATOM 767 O O . GLY A 1 92 ? -0.889 8.161 6.176 1.00 87.62 92 GLY A O 1
ATOM 768 N N . ILE A 1 93 ? 1.015 7.255 5.410 1.00 87.06 93 ILE A N 1
ATOM 769 C CA . ILE A 1 93 ? 0.612 7.280 3.993 1.00 87.06 93 ILE A CA 1
ATOM 770 C C . ILE A 1 93 ? -0.517 6.271 3.751 1.00 87.06 93 ILE A C 1
ATOM 772 O O . ILE A 1 93 ? -1.513 6.608 3.104 1.00 87.06 93 ILE A O 1
ATOM 776 N N . PHE A 1 94 ? -0.412 5.079 4.344 1.00 88.25 94 PHE A N 1
ATOM 777 C CA . PHE A 1 94 ? -1.446 4.049 4.281 1.00 88.25 94 PHE A CA 1
ATOM 778 C C . PHE A 1 94 ? -2.799 4.550 4.814 1.00 88.25 94 PHE A C 1
ATOM 780 O O . PHE A 1 94 ? -3.805 4.457 4.103 1.00 88.25 94 PHE A O 1
ATOM 787 N N . CYS A 1 95 ? -2.823 5.132 6.019 1.00 90.44 95 CYS A N 1
ATOM 788 C CA . CYS A 1 95 ? -4.030 5.693 6.630 1.00 90.44 95 CYS A CA 1
ATOM 789 C C . CYS A 1 95 ? -4.637 6.794 5.754 1.00 90.44 95 CYS A C 1
ATOM 791 O O . CYS A 1 95 ? -5.817 6.730 5.405 1.00 90.44 95 CYS A O 1
ATOM 793 N N . LYS A 1 96 ? -3.809 7.734 5.277 1.00 89.12 96 LYS A N 1
ATOM 794 C CA . LYS A 1 96 ? -4.255 8.803 4.375 1.00 89.12 96 LYS A CA 1
ATOM 795 C C . LYS A 1 96 ? -4.909 8.256 3.106 1.00 89.12 96 LYS A C 1
ATOM 797 O O . LYS A 1 96 ? -5.941 8.759 2.671 1.00 89.12 96 LYS A O 1
ATOM 802 N N . ARG A 1 97 ? -4.345 7.210 2.499 1.00 88.44 97 ARG A N 1
ATOM 803 C CA . ARG A 1 97 ? -4.921 6.582 1.302 1.00 88.44 97 ARG A CA 1
ATOM 804 C C . ARG A 1 97 ? -6.280 5.939 1.582 1.00 88.44 97 ARG A C 1
ATOM 806 O O . ARG A 1 97 ? -7.156 5.971 0.714 1.00 88.44 97 ARG A O 1
ATOM 813 N N . VAL A 1 98 ? -6.451 5.320 2.750 1.00 89.81 98 VAL A N 1
ATOM 814 C CA . VAL A 1 98 ? -7.745 4.763 3.170 1.00 89.81 98 VAL A CA 1
ATOM 815 C C . VAL A 1 98 ? -8.770 5.886 3.348 1.00 89.81 98 VAL A C 1
ATOM 817 O O . VAL A 1 98 ? -9.885 5.754 2.840 1.00 89.81 98 VAL A O 1
ATOM 820 N N . ASP A 1 99 ? -8.381 7.013 3.943 1.00 90.19 99 ASP A N 1
ATOM 821 C CA . ASP A 1 99 ? -9.252 8.181 4.116 1.00 90.19 99 ASP A CA 1
ATOM 822 C C . ASP A 1 99 ? -9.628 8.863 2.783 1.00 90.19 99 ASP A C 1
ATOM 824 O O . ASP A 1 99 ? -10.790 9.202 2.543 1.00 90.19 99 ASP A O 1
ATOM 828 N N . GLU A 1 100 ? -8.690 8.963 1.836 1.00 90.81 100 GLU A N 1
ATOM 829 C CA . GLU A 1 100 ? -8.972 9.454 0.480 1.00 90.81 100 GLU A CA 1
ATOM 830 C C . GLU A 1 100 ? -10.013 8.573 -0.232 1.00 90.81 100 GLU A C 1
ATOM 832 O O . GLU A 1 100 ? -10.943 9.081 -0.861 1.00 90.81 100 GLU A O 1
ATOM 837 N N . ARG A 1 101 ? -9.901 7.242 -0.106 1.00 89.00 101 ARG A N 1
ATOM 838 C CA . ARG A 1 101 ? -10.891 6.307 -0.670 1.00 89.00 101 ARG A CA 1
ATOM 839 C C . ARG A 1 101 ? -12.235 6.400 0.050 1.00 89.00 101 ARG A C 1
ATOM 841 O O . ARG A 1 101 ? -13.268 6.389 -0.615 1.00 89.00 101 ARG A O 1
ATOM 848 N N . LYS A 1 102 ? -12.235 6.525 1.382 1.00 92.06 102 LYS A N 1
ATOM 849 C CA . LYS A 1 102 ? -13.446 6.777 2.182 1.00 92.06 102 LYS A CA 1
ATOM 850 C C . LYS A 1 102 ? -14.174 8.024 1.675 1.00 92.06 102 LYS A C 1
ATOM 852 O O . LYS A 1 102 ? -15.385 7.982 1.464 1.00 92.06 102 LYS A O 1
ATOM 857 N N . THR A 1 103 ? -13.434 9.105 1.438 1.00 92.38 103 THR A N 1
ATOM 858 C CA . THR A 1 103 ? -13.970 10.378 0.942 1.00 92.38 103 THR A CA 1
ATOM 859 C C . THR A 1 103 ? -14.582 10.228 -0.449 1.00 92.38 103 THR A C 1
ATOM 861 O O . THR A 1 103 ? -15.722 10.638 -0.645 1.00 92.38 103 THR A O 1
ATOM 864 N N . GLN A 1 104 ? -13.910 9.541 -1.376 1.00 90.38 104 GLN A N 1
ATOM 865 C CA . GLN A 1 104 ? -14.448 9.278 -2.721 1.00 90.38 104 GLN A CA 1
ATOM 866 C C . GLN A 1 104 ? -15.763 8.487 -2.691 1.00 90.38 104 GLN A C 1
ATOM 868 O O . GLN A 1 104 ? -16.696 8.785 -3.435 1.00 90.38 104 GLN A O 1
ATOM 873 N N . VAL A 1 105 ? -15.869 7.483 -1.815 1.00 92.50 105 VAL A N 1
ATOM 874 C CA . VAL A 1 105 ? -17.107 6.699 -1.670 1.00 92.50 105 VAL A CA 1
ATOM 875 C C . VAL A 1 105 ? -18.238 7.558 -1.098 1.00 92.50 105 VAL A C 1
ATOM 877 O O . VAL A 1 105 ? -19.377 7.462 -1.558 1.00 92.50 105 VAL A O 1
ATOM 880 N N . LYS A 1 106 ? -17.915 8.454 -0.158 1.00 92.88 106 LYS A N 1
ATOM 881 C CA . LYS A 1 106 ? -18.862 9.431 0.389 1.00 92.88 106 LYS A CA 1
ATOM 882 C C . LYS A 1 106 ? -19.341 10.428 -0.667 1.00 92.88 106 LYS A C 1
ATOM 884 O O . LYS A 1 106 ? -20.534 10.710 -0.728 1.00 92.88 106 LYS A O 1
ATOM 889 N N . GLU A 1 107 ? -18.441 10.932 -1.508 1.00 93.44 107 GLU A N 1
ATOM 890 C CA . GLU A 1 107 ? -18.769 11.818 -2.635 1.00 93.44 107 GLU A CA 1
ATOM 891 C C . GLU A 1 107 ? -19.668 11.132 -3.671 1.00 93.44 107 GLU A C 1
ATOM 893 O O . GLU A 1 107 ? -20.545 11.772 -4.247 1.00 93.44 107 GLU A O 1
ATOM 898 N N . ALA A 1 108 ? -19.526 9.815 -3.848 1.00 93.94 108 ALA A N 1
ATOM 899 C CA . ALA A 1 108 ? -20.420 9.004 -4.674 1.00 93.94 108 ALA A CA 1
ATOM 900 C C . ALA A 1 108 ? -21.800 8.736 -4.030 1.00 93.94 108 ALA A C 1
ATOM 902 O O . ALA A 1 108 ? -22.623 8.039 -4.622 1.00 93.94 108 ALA A O 1
ATOM 903 N N . GLY A 1 109 ? -22.070 9.276 -2.836 1.00 93.75 109 GLY A N 1
ATOM 904 C CA . GLY A 1 109 ? -23.354 9.163 -2.139 1.00 93.75 109 GLY A CA 1
ATOM 905 C C . GLY A 1 109 ? -23.494 7.932 -1.240 1.00 93.75 109 GLY A C 1
ATOM 906 O O . GLY A 1 109 ? -24.578 7.691 -0.709 1.00 93.75 109 GLY A O 1
ATOM 907 N N . PHE A 1 110 ? -22.423 7.163 -1.030 1.00 93.31 110 PHE A N 1
ATOM 908 C CA . PHE A 1 110 ? -22.444 5.971 -0.184 1.00 93.31 110 PHE A CA 1
ATOM 909 C C . PHE A 1 110 ? -21.796 6.245 1.174 1.00 93.31 110 PHE A C 1
ATOM 911 O O . PHE A 1 110 ? -20.707 6.808 1.266 1.00 93.31 110 PHE A O 1
ATOM 918 N N . GLN A 1 111 ? -22.439 5.804 2.254 1.00 90.00 111 GLN A N 1
ATOM 919 C CA . GLN A 1 111 ? -21.847 5.850 3.590 1.00 90.00 111 GLN A CA 1
ATOM 920 C C . GLN A 1 111 ? -21.201 4.505 3.918 1.00 90.00 111 GLN A C 1
ATOM 922 O O . GLN A 1 111 ? -21.863 3.469 3.887 1.00 90.00 111 GLN A O 1
ATOM 927 N N . ILE A 1 112 ? -19.907 4.525 4.243 1.00 91.81 112 ILE A N 1
ATOM 928 C CA . ILE A 1 112 ? -19.194 3.343 4.733 1.00 91.81 112 ILE A CA 1
ATOM 929 C C . ILE A 1 112 ? -19.303 3.316 6.265 1.00 91.81 112 ILE A C 1
ATOM 931 O O . ILE A 1 112 ? -18.915 4.299 6.900 1.00 91.81 112 ILE A O 1
ATOM 935 N N . PRO A 1 113 ? -19.782 2.215 6.872 1.00 93.31 113 PRO A N 1
ATOM 936 C CA . PRO A 1 113 ? -19.745 2.029 8.319 1.00 93.31 113 PRO A CA 1
ATOM 937 C C . PRO A 1 113 ? -18.328 2.161 8.892 1.00 93.31 113 PRO A C 1
ATOM 939 O O . PRO A 1 113 ? -17.386 1.569 8.366 1.00 93.31 113 PRO A O 1
ATOM 942 N N . GLU A 1 114 ? -18.194 2.871 10.014 1.00 90.94 114 GLU A N 1
ATOM 943 C CA . GLU A 1 114 ? -16.913 3.108 10.702 1.00 90.94 114 GLU A CA 1
ATOM 944 C C . GLU A 1 114 ? -16.167 1.807 11.036 1.00 90.94 114 GLU A C 1
ATOM 946 O O . GLU A 1 114 ? -14.956 1.722 10.828 1.00 90.94 114 GLU A O 1
ATOM 951 N N . LEU A 1 115 ? -16.902 0.760 11.426 1.00 91.88 115 LEU A N 1
ATOM 952 C CA . LEU A 1 115 ? -16.369 -0.584 11.657 1.00 91.88 115 LEU A CA 1
ATOM 953 C C . LEU A 1 115 ? -15.612 -1.132 10.437 1.00 91.88 115 LEU A C 1
ATOM 955 O O . LEU A 1 115 ? -14.522 -1.678 10.576 1.00 91.88 115 LEU A O 1
ATOM 959 N N . LEU A 1 116 ? -16.160 -0.981 9.226 1.00 92.19 116 LEU A N 1
ATOM 960 C CA . LEU A 1 116 ? -15.519 -1.502 8.014 1.00 92.19 116 LEU A CA 1
ATOM 961 C C . LEU A 1 116 ? -14.238 -0.741 7.679 1.00 92.19 116 LEU A C 1
ATOM 963 O O . LEU A 1 116 ? -13.287 -1.331 7.171 1.00 92.19 116 LEU A O 1
ATOM 967 N N . ILE A 1 117 ? -14.202 0.556 7.978 1.00 92.81 117 ILE A N 1
ATOM 968 C CA . ILE A 1 117 ? -13.021 1.391 7.758 1.00 92.81 117 ILE A CA 1
ATOM 969 C C . ILE A 1 117 ? -11.920 0.987 8.743 1.00 92.81 117 ILE A C 1
ATOM 971 O O . ILE A 1 117 ? -10.788 0.745 8.329 1.00 92.81 117 ILE A O 1
ATOM 975 N N . ALA A 1 118 ? -12.264 0.827 10.021 1.00 94.25 118 ALA A N 1
ATOM 976 C CA . ALA A 1 118 ? -11.350 0.350 11.055 1.00 94.25 118 ALA A CA 1
ATOM 977 C C . ALA A 1 118 ? -10.788 -1.047 10.729 1.00 94.25 118 ALA A C 1
ATOM 979 O O . ALA A 1 118 ? -9.575 -1.254 10.759 1.00 94.25 118 ALA A O 1
ATOM 980 N N . LEU A 1 119 ? -11.644 -1.985 10.304 1.00 93.31 119 LEU A N 1
ATOM 981 C CA . LEU A 1 119 ? -11.212 -3.309 9.843 1.00 93.31 119 LEU A CA 1
ATOM 982 C C . LEU A 1 119 ? -10.278 -3.218 8.627 1.00 93.31 119 LEU A C 1
ATOM 984 O O . LEU A 1 119 ? -9.299 -3.958 8.535 1.00 93.31 119 LEU A O 1
ATOM 988 N N . GLN A 1 120 ? -10.549 -2.305 7.692 1.00 93.12 120 GLN A N 1
ATOM 989 C CA . GLN A 1 120 ? -9.708 -2.106 6.514 1.00 93.12 120 GLN A CA 1
ATOM 990 C C . GLN A 1 120 ? -8.313 -1.572 6.873 1.00 93.12 120 GLN A C 1
ATOM 992 O O . GLN A 1 120 ? -7.351 -1.938 6.189 1.00 93.12 120 GLN A O 1
ATOM 997 N N . LEU A 1 121 ? -8.193 -0.763 7.930 1.00 93.12 121 LEU A N 1
ATOM 998 C CA . LEU A 1 121 ? -6.903 -0.295 8.433 1.00 93.12 121 LEU A CA 1
ATOM 999 C C . LEU A 1 121 ? -6.066 -1.437 9.022 1.00 93.12 121 LEU A C 1
ATOM 1001 O O . LEU A 1 121 ? -4.874 -1.508 8.753 1.00 93.12 121 LEU A O 1
ATOM 1005 N N . ILE A 1 122 ? -6.674 -2.369 9.759 1.00 94.44 122 ILE A N 1
ATOM 1006 C CA . ILE A 1 122 ? -5.914 -3.429 10.443 1.00 94.44 122 ILE A CA 1
ATOM 1007 C C . ILE A 1 122 ? -5.627 -4.667 9.583 1.00 94.44 122 ILE A C 1
ATOM 1009 O O . ILE A 1 122 ? -4.712 -5.430 9.876 1.00 94.44 122 ILE A O 1
ATOM 1013 N N . ARG A 1 123 ? -6.379 -4.886 8.496 1.00 89.50 123 ARG A N 1
ATOM 1014 C CA . ARG A 1 123 ? -6.316 -6.135 7.708 1.00 89.50 123 ARG A CA 1
ATOM 1015 C C . ARG A 1 123 ? -5.043 -6.317 6.876 1.00 89.50 123 ARG A C 1
ATOM 1017 O O . ARG A 1 123 ? -4.789 -7.421 6.403 1.00 89.50 123 ARG A O 1
ATOM 1024 N N . ARG A 1 124 ? -4.303 -5.243 6.596 1.00 81.50 124 ARG A N 1
ATOM 1025 C CA . ARG A 1 124 ? -3.121 -5.257 5.710 1.00 81.50 124 ARG A CA 1
ATOM 1026 C C . ARG A 1 124 ? -1.880 -4.672 6.378 1.00 81.50 124 ARG A C 1
ATOM 1028 O O . ARG A 1 124 ? -1.030 -4.112 5.693 1.00 81.50 124 ARG A O 1
ATOM 1035 N N . LEU A 1 125 ? -1.814 -4.757 7.702 1.00 88.62 125 LEU A N 1
ATOM 1036 C CA . LEU A 1 125 ? -0.665 -4.255 8.437 1.00 88.62 125 LEU A CA 1
ATOM 1037 C C . LEU A 1 125 ? 0.517 -5.231 8.366 1.00 88.62 125 LEU A C 1
ATOM 1039 O O . LEU A 1 125 ? 0.299 -6.440 8.250 1.00 88.62 125 LEU A O 1
ATOM 1043 N N . PRO A 1 126 ? 1.753 -4.714 8.448 1.00 87.44 126 PRO A N 1
ATOM 1044 C CA . PRO A 1 126 ? 2.948 -5.524 8.655 1.00 87.44 126 PRO A CA 1
ATOM 1045 C C . PRO A 1 126 ? 2.897 -6.321 9.971 1.00 87.44 126 PRO A C 1
ATOM 1047 O O . PRO A 1 126 ? 2.223 -5.915 10.922 1.00 87.44 126 PRO A O 1
ATOM 1050 N N . ALA A 1 127 ? 3.641 -7.428 10.045 1.00 88.31 127 ALA A N 1
ATOM 1051 C CA . ALA A 1 127 ? 3.636 -8.340 11.196 1.00 88.31 127 ALA A CA 1
ATOM 1052 C C . ALA A 1 127 ? 4.115 -7.678 12.504 1.00 88.31 127 ALA A C 1
ATOM 1054 O O . ALA A 1 127 ? 3.743 -8.091 13.601 1.00 88.31 127 ALA A O 1
ATOM 1055 N N . GLU A 1 128 ? 4.900 -6.602 12.421 1.00 89.62 128 GLU A N 1
ATOM 105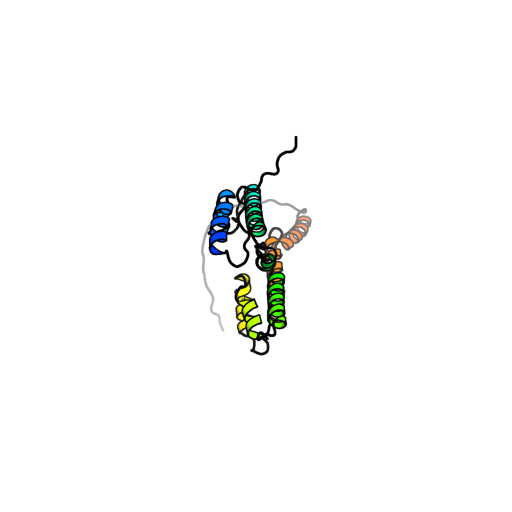6 C CA . GLU A 1 128 ? 5.346 -5.819 13.577 1.00 89.62 128 GLU A CA 1
ATOM 1057 C C . GLU A 1 128 ? 4.178 -5.188 14.353 1.00 89.62 128 GLU A C 1
ATOM 1059 O O . GLU A 1 128 ? 4.332 -4.867 15.533 1.00 89.62 128 GLU A O 1
ATOM 1064 N N . TYR A 1 129 ? 3.008 -5.050 13.718 1.00 93.94 129 TYR A N 1
ATOM 1065 C CA . TYR A 1 129 ? 1.787 -4.512 14.317 1.00 93.94 129 TYR A CA 1
ATOM 1066 C C . TYR A 1 129 ? 0.880 -5.598 14.915 1.00 93.94 129 TYR A C 1
ATOM 1068 O O . TYR A 1 129 ? -0.148 -5.256 15.497 1.00 93.94 129 TYR A O 1
ATOM 1076 N N . ASP A 1 130 ? 1.228 -6.889 14.834 1.00 93.12 130 ASP A N 1
ATOM 1077 C CA . ASP A 1 130 ? 0.361 -7.992 15.284 1.00 93.12 130 ASP A CA 1
ATOM 1078 C C . ASP A 1 130 ? -0.081 -7.844 16.745 1.00 93.12 130 ASP A C 1
ATOM 1080 O O . ASP A 1 130 ? -1.239 -8.096 17.091 1.00 93.12 130 ASP A O 1
ATOM 1084 N N . HIS A 1 131 ? 0.826 -7.394 17.616 1.00 94.31 131 HIS A N 1
ATOM 1085 C CA . HIS A 1 131 ? 0.494 -7.154 19.017 1.00 94.31 131 HIS A CA 1
ATOM 1086 C C . HIS A 1 131 ? -0.550 -6.042 19.173 1.00 94.31 131 HIS A C 1
ATOM 1088 O O . HIS A 1 131 ? -1.510 -6.211 19.923 1.00 94.31 131 HIS A O 1
ATOM 1094 N N . LEU A 1 132 ? -0.396 -4.939 18.434 1.00 95.56 132 LEU A N 1
ATOM 1095 C CA . LEU A 1 132 ? -1.378 -3.859 18.421 1.00 95.56 132 LEU A CA 1
ATOM 1096 C C . LEU A 1 132 ? -2.723 -4.355 17.881 1.00 95.56 132 LEU A C 1
ATOM 1098 O O . LEU A 1 132 ? -3.765 -4.080 18.460 1.00 95.56 132 LEU A O 1
ATOM 1102 N N . VAL A 1 133 ? -2.728 -5.128 16.797 1.00 95.00 133 VAL A N 1
ATOM 1103 C CA . VAL A 1 133 ? -3.969 -5.676 16.235 1.00 95.00 133 VAL A CA 1
ATOM 1104 C C . VAL A 1 133 ? -4.721 -6.510 17.281 1.00 95.00 133 VAL A C 1
ATOM 1106 O O . VAL A 1 133 ? -5.935 -6.371 17.425 1.00 95.00 133 VAL A O 1
ATOM 1109 N N . GLN A 1 134 ? -4.014 -7.316 18.078 1.00 94.00 134 GLN A N 1
ATOM 1110 C CA . GLN A 1 134 ? -4.623 -8.075 19.175 1.00 94.00 134 GLN A CA 1
ATOM 1111 C C . GLN A 1 134 ? -5.214 -7.184 20.277 1.00 94.00 134 GLN A C 1
ATOM 1113 O O . GLN A 1 134 ? -6.260 -7.529 20.831 1.00 94.00 134 GLN A O 1
ATOM 1118 N N . THR A 1 135 ? -4.571 -6.065 20.627 1.00 95.25 135 THR A N 1
ATOM 1119 C CA . THR A 1 135 ? -5.116 -5.137 21.633 1.00 95.25 135 THR A CA 1
ATOM 1120 C C . THR A 1 135 ? -6.322 -4.376 21.095 1.00 95.25 135 THR A C 1
ATOM 1122 O O . THR A 1 135 ? -7.302 -4.224 21.820 1.00 95.25 135 THR A O 1
ATOM 1125 N N . LEU A 1 136 ? -6.305 -3.991 19.817 1.00 94.94 136 LEU A N 1
ATOM 1126 C CA . LEU A 1 136 ? -7.428 -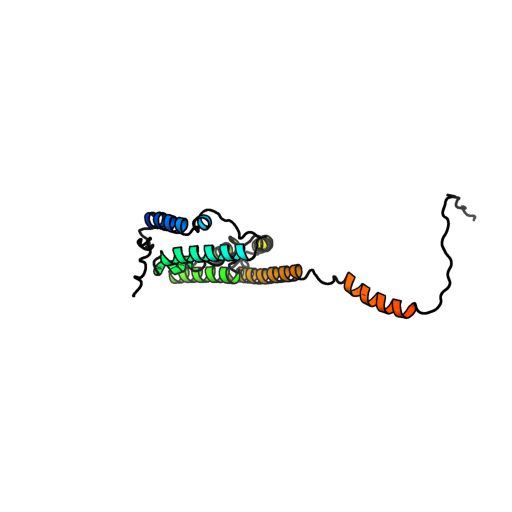3.335 19.149 1.00 94.94 136 LEU A CA 1
ATOM 1127 C C . LEU A 1 136 ? -8.680 -4.224 19.118 1.00 94.94 136 LEU A C 1
ATOM 1129 O O . LEU A 1 136 ? -9.777 -3.732 19.359 1.00 94.94 136 LEU A O 1
ATOM 1133 N N . TYR A 1 137 ? -8.536 -5.540 18.924 1.00 92.50 137 TYR A N 1
ATOM 1134 C CA . TYR A 1 137 ? -9.667 -6.482 18.995 1.00 92.50 137 TYR A CA 1
ATOM 1135 C C . TYR A 1 137 ? -10.258 -6.671 20.401 1.00 92.50 137 TYR A C 1
ATOM 1137 O O . TYR A 1 137 ? -11.301 -7.306 20.543 1.00 92.50 137 TYR A O 1
ATOM 1145 N N . ARG A 1 138 ? -9.600 -6.165 21.450 1.00 94.00 138 ARG A N 1
ATOM 1146 C CA . ARG A 1 138 ? -10.113 -6.191 22.830 1.00 94.00 138 ARG A CA 1
ATOM 1147 C C . ARG A 1 138 ? -10.863 -4.919 23.213 1.00 94.00 138 ARG A C 1
ATOM 1149 O O . ARG A 1 138 ? -11.394 -4.859 24.323 1.00 94.00 138 ARG A O 1
ATOM 1156 N N . LEU A 1 139 ? -10.860 -3.912 22.342 1.00 92.62 139 LEU A N 1
ATOM 1157 C CA . LEU A 1 139 ? -11.623 -2.689 22.545 1.00 92.62 139 LEU A CA 1
ATOM 1158 C C . LEU A 1 139 ? -13.120 -2.984 22.514 1.00 92.62 139 LEU A C 1
ATOM 1160 O O . LEU A 1 139 ? -13.571 -3.969 21.927 1.00 92.62 139 LEU A O 1
ATOM 1164 N N . LYS A 1 140 ? -13.891 -2.107 23.154 1.00 92.12 140 LYS A N 1
ATOM 1165 C CA . LYS A 1 140 ? -15.348 -2.136 23.026 1.00 92.12 140 LYS A CA 1
ATOM 1166 C C . LYS A 1 140 ? -15.760 -1.641 21.643 1.00 92.12 140 LYS A C 1
ATOM 1168 O O . LYS A 1 140 ? -15.036 -0.862 21.021 1.00 92.12 140 LYS A O 1
ATOM 1173 N N . ASP A 1 141 ? -16.950 -2.028 21.200 1.00 87.88 141 ASP A N 1
ATOM 1174 C CA . ASP A 1 141 ? -17.475 -1.652 19.883 1.00 87.88 141 ASP A CA 1
ATOM 1175 C C . ASP A 1 141 ? -17.532 -0.127 19.686 1.00 87.88 141 ASP A C 1
ATOM 1177 O O . ASP A 1 141 ? -17.290 0.365 18.586 1.00 87.88 141 ASP A O 1
ATOM 1181 N N . GLU A 1 142 ? -17.795 0.644 20.747 1.00 89.06 142 GLU A N 1
ATOM 1182 C CA . GLU A 1 142 ? -17.836 2.110 20.679 1.00 89.06 142 GLU A CA 1
ATOM 1183 C C . GLU A 1 142 ? -16.442 2.740 20.506 1.00 89.06 142 GLU A C 1
ATOM 1185 O O . GLU A 1 142 ? -16.293 3.818 19.923 1.00 89.06 142 GLU A O 1
ATOM 1190 N N . GLU A 1 143 ? -15.411 2.063 21.010 1.00 91.50 143 GLU A N 1
ATOM 1191 C CA . GLU A 1 143 ? -14.013 2.495 20.955 1.00 91.50 143 GLU A CA 1
ATOM 1192 C C . GLU A 1 143 ? -13.343 2.056 19.642 1.00 91.50 143 GLU A C 1
ATOM 1194 O O . GLU A 1 143 ? -12.422 2.720 19.164 1.00 91.50 143 GLU A O 1
ATOM 1199 N N . PHE A 1 144 ? -13.837 0.987 19.007 1.00 93.94 144 PHE A N 1
ATOM 1200 C CA . PHE A 1 144 ? -13.330 0.480 17.734 1.00 93.94 144 PHE A CA 1
ATOM 1201 C C . PHE A 1 144 ? -13.907 1.255 16.534 1.00 93.94 144 PHE A C 1
ATOM 1203 O O . PHE A 1 144 ? -14.807 0.810 15.821 1.00 93.94 144 PHE A O 1
ATOM 1210 N N . ASN A 1 145 ? -13.366 2.449 16.291 1.00 93.56 145 ASN A N 1
ATOM 1211 C CA . ASN A 1 145 ? -13.739 3.307 15.164 1.00 93.56 145 ASN A CA 1
ATOM 1212 C C . ASN A 1 145 ? -12.511 3.787 14.373 1.00 93.56 145 ASN A C 1
ATOM 1214 O O . ASN A 1 145 ? -11.374 3.664 14.830 1.00 93.56 145 ASN A O 1
ATOM 1218 N N . HIS A 1 146 ? -12.739 4.344 13.176 1.00 92.56 146 HIS A N 1
ATOM 1219 C CA . HIS A 1 146 ? -11.674 4.766 12.257 1.00 92.56 146 HIS A CA 1
ATOM 1220 C C . HIS A 1 146 ? -10.629 5.657 12.931 1.00 92.56 146 HIS A C 1
ATOM 1222 O O . HIS A 1 146 ? -9.433 5.425 12.786 1.00 92.56 146 HIS A O 1
ATOM 1228 N N . ARG A 1 147 ? -11.096 6.666 13.676 1.00 92.38 147 ARG A N 1
ATOM 1229 C CA . ARG A 1 147 ? -10.251 7.711 14.251 1.00 92.38 147 ARG A CA 1
ATOM 1230 C C . ARG A 1 147 ? -9.320 7.161 15.324 1.00 92.38 147 ARG A C 1
ATOM 1232 O O . ARG A 1 147 ? -8.137 7.495 15.322 1.00 92.38 147 ARG A O 1
ATOM 1239 N N . GLU A 1 148 ? -9.847 6.358 16.246 1.00 93.56 148 GLU A N 1
ATOM 1240 C CA . GLU A 1 148 ? -9.017 5.787 17.311 1.00 93.56 148 GLU A CA 1
ATOM 1241 C C . GLU A 1 148 ? -8.045 4.745 16.749 1.00 93.56 148 GLU A C 1
ATOM 1243 O O . GLU A 1 148 ? -6.867 4.776 17.095 1.00 93.56 148 GLU A O 1
ATOM 1248 N N . VAL A 1 149 ? -8.477 3.902 15.804 1.00 95.12 149 VAL A N 1
ATOM 1249 C CA . VAL A 1 149 ? -7.581 2.929 15.157 1.00 95.12 149 VAL A CA 1
ATOM 1250 C C . VAL A 1 149 ? -6.451 3.626 14.397 1.00 95.12 149 VAL A C 1
ATOM 1252 O O . VAL A 1 149 ? -5.292 3.258 14.565 1.00 95.12 149 VAL A O 1
ATOM 1255 N N . GLU A 1 150 ? -6.745 4.657 13.602 1.00 94.81 150 GLU A N 1
ATOM 1256 C CA . GLU A 1 150 ? -5.720 5.428 12.886 1.00 94.81 150 GLU A CA 1
ATOM 1257 C C . GLU A 1 150 ? -4.694 6.047 13.846 1.00 94.81 150 GLU A C 1
ATOM 1259 O O . GLU A 1 150 ? -3.485 5.953 13.621 1.00 94.81 150 GLU A O 1
ATOM 1264 N N . LYS A 1 151 ? -5.166 6.643 14.943 1.00 94.44 151 LYS A N 1
ATOM 1265 C CA . LYS A 1 151 ? -4.311 7.240 15.972 1.00 94.44 151 LYS A CA 1
ATOM 1266 C C . LYS A 1 151 ? -3.381 6.206 16.610 1.00 94.44 151 LYS A C 1
ATOM 1268 O O . LYS A 1 151 ? -2.181 6.461 16.713 1.00 94.44 151 LYS A O 1
ATOM 1273 N N . GLU A 1 152 ? -3.907 5.052 17.012 1.00 96.06 152 GLU A N 1
ATOM 1274 C CA . GLU A 1 152 ? -3.099 3.983 17.608 1.00 96.06 152 GLU A CA 1
ATOM 1275 C C . GLU A 1 152 ? -2.061 3.431 16.622 1.00 96.06 152 GLU A C 1
ATOM 1277 O O . GLU A 1 152 ? -0.913 3.194 17.000 1.00 96.06 152 GLU A O 1
ATOM 1282 N N . LEU A 1 153 ? -2.409 3.321 15.337 1.00 95.00 153 LEU A N 1
ATOM 1283 C CA . LEU A 1 153 ? -1.473 2.902 14.294 1.00 95.00 153 LEU A CA 1
ATOM 1284 C C . LEU A 1 153 ? -0.307 3.879 14.117 1.00 95.00 153 LEU A C 1
ATOM 1286 O O . LEU A 1 153 ? 0.846 3.458 14.014 1.00 95.00 153 LEU A O 1
ATOM 1290 N N . VAL A 1 154 ? -0.583 5.184 14.110 1.00 93.12 154 VAL A N 1
ATOM 1291 C CA . VAL A 1 154 ? 0.460 6.217 14.003 1.00 93.12 154 VAL A CA 1
ATOM 1292 C C . VAL A 1 154 ? 1.356 6.234 15.246 1.00 93.12 154 VAL A C 1
ATOM 1294 O O . VAL A 1 154 ? 2.578 6.354 15.120 1.00 93.12 154 VAL A O 1
ATOM 1297 N N . ASN A 1 155 ? 0.779 6.068 16.438 1.00 94.19 155 ASN A N 1
ATOM 1298 C CA . ASN A 1 155 ? 1.540 5.976 17.686 1.00 94.19 155 ASN A CA 1
ATOM 1299 C C . ASN A 1 155 ? 2.484 4.767 17.681 1.00 94.19 155 ASN A C 1
ATOM 1301 O O . ASN A 1 155 ? 3.670 4.892 18.001 1.00 94.19 155 ASN A O 1
ATOM 1305 N N . GLU A 1 156 ? 1.972 3.608 17.274 1.00 95.00 156 GLU A N 1
ATOM 1306 C CA . GLU A 1 156 ? 2.742 2.373 17.195 1.00 95.00 156 GLU A CA 1
ATOM 1307 C C . GLU A 1 156 ? 3.873 2.468 16.169 1.00 95.00 156 GLU A C 1
ATOM 1309 O O . GLU A 1 156 ? 4.997 2.052 16.452 1.00 95.00 156 GLU A O 1
ATOM 1314 N N . ALA A 1 157 ? 3.631 3.114 15.025 1.00 91.88 157 ALA A N 1
ATOM 1315 C CA . ALA A 1 157 ? 4.678 3.395 14.048 1.00 91.88 157 ALA A CA 1
ATOM 1316 C C . ALA A 1 157 ? 5.827 4.217 14.659 1.00 91.88 157 ALA A C 1
ATOM 1318 O O . ALA A 1 157 ? 7.001 3.900 14.451 1.00 91.88 157 ALA A O 1
ATOM 1319 N N . GLY A 1 158 ? 5.506 5.235 15.465 1.00 91.25 158 GLY A N 1
ATOM 1320 C CA . GLY A 1 158 ? 6.502 6.015 16.205 1.00 91.25 158 GLY A CA 1
ATOM 1321 C C . GLY A 1 158 ? 7.294 5.168 17.208 1.00 91.25 158 GLY A C 1
ATOM 1322 O O . GLY A 1 158 ? 8.519 5.284 17.294 1.00 91.25 158 GLY A O 1
ATOM 1323 N N . ARG A 1 159 ? 6.615 4.265 17.924 1.00 92.81 159 ARG A N 1
ATOM 1324 C CA . ARG A 1 159 ? 7.240 3.331 18.873 1.00 92.81 159 ARG A CA 1
ATOM 1325 C C . ARG A 1 159 ? 8.190 2.351 18.180 1.00 92.81 159 ARG A C 1
ATOM 1327 O O . ARG A 1 159 ? 9.300 2.141 18.668 1.00 92.81 159 ARG A O 1
ATOM 1334 N N . ILE A 1 160 ? 7.780 1.772 17.050 1.00 90.75 160 ILE A N 1
ATOM 1335 C CA . ILE A 1 160 ? 8.597 0.848 16.249 1.00 90.75 160 ILE A CA 1
ATOM 1336 C C . ILE A 1 160 ? 9.858 1.559 15.742 1.00 90.75 160 ILE A C 1
ATOM 1338 O O . ILE A 1 160 ? 10.961 1.037 15.904 1.00 90.75 160 ILE A O 1
ATOM 1342 N N . GLN A 1 161 ? 9.725 2.780 15.213 1.00 87.81 161 GLN A N 1
ATOM 1343 C CA . GLN A 1 161 ? 10.873 3.576 14.765 1.00 87.81 161 GLN A CA 1
ATOM 1344 C C . GLN A 1 161 ? 11.854 3.882 15.901 1.00 87.81 161 GLN A C 1
ATOM 1346 O O . GLN A 1 161 ? 13.067 3.819 15.699 1.00 87.81 161 GLN A O 1
ATOM 1351 N N . LEU A 1 162 ? 11.349 4.216 17.093 1.00 87.69 162 LEU A N 1
ATOM 1352 C CA . LEU A 1 162 ? 12.192 4.465 18.262 1.00 87.69 162 LEU A CA 1
ATOM 1353 C C . LEU A 1 162 ? 12.952 3.201 18.674 1.00 87.69 162 LEU A C 1
ATOM 1355 O O . LEU A 1 162 ? 14.171 3.238 18.807 1.00 87.69 162 LEU A O 1
ATOM 1359 N N . LYS A 1 163 ? 12.252 2.066 18.769 1.00 88.50 163 LYS A N 1
ATOM 1360 C CA . LYS A 1 163 ? 12.864 0.772 19.091 1.00 88.50 163 LYS A CA 1
ATOM 1361 C C . LYS A 1 163 ? 13.968 0.399 18.095 1.00 88.50 163 LYS A C 1
ATOM 1363 O O . LYS A 1 163 ? 15.009 -0.108 18.504 1.00 88.50 163 LYS A O 1
ATOM 1368 N N . GLN A 1 164 ? 13.765 0.669 16.804 1.00 84.69 164 GLN A N 1
ATOM 1369 C CA . GLN A 1 164 ? 14.784 0.418 15.784 1.00 84.69 164 GLN A CA 1
ATOM 1370 C C . GLN A 1 164 ? 16.010 1.329 15.950 1.00 84.69 164 GLN A C 1
ATOM 1372 O O . GLN A 1 164 ? 17.138 0.873 15.769 1.00 84.69 164 GLN A O 1
ATOM 1377 N N . LYS A 1 165 ? 15.817 2.602 16.323 1.00 84.12 165 LYS A N 1
ATOM 1378 C CA . LYS A 1 165 ? 16.927 3.522 16.627 1.00 84.12 165 LYS A CA 1
ATOM 1379 C C . LYS A 1 165 ? 17.747 3.048 17.826 1.00 84.12 165 LYS A C 1
ATOM 1381 O O . LYS A 1 165 ? 18.969 3.087 17.743 1.00 84.12 165 LYS A O 1
ATOM 1386 N N . ASP A 1 166 ? 17.090 2.573 18.883 1.00 84.69 166 ASP A N 1
ATOM 1387 C CA . ASP A 1 166 ? 17.762 2.059 20.083 1.00 84.69 166 ASP A CA 1
ATOM 1388 C C . ASP A 1 166 ? 18.590 0.800 19.776 1.00 84.69 166 ASP A C 1
ATOM 1390 O O . ASP A 1 166 ? 19.721 0.678 20.236 1.00 84.69 166 ASP A O 1
ATOM 1394 N N . LEU A 1 167 ? 18.063 -0.110 18.946 1.00 80.75 167 LEU A N 1
ATOM 1395 C CA . LEU A 1 167 ? 18.786 -1.299 18.471 1.00 80.75 167 LEU A CA 1
ATOM 1396 C C . LEU A 1 167 ? 20.015 -0.939 17.625 1.00 80.75 167 LEU A C 1
ATOM 1398 O O . LEU A 1 167 ? 21.067 -1.555 17.762 1.00 80.75 167 LEU A O 1
ATOM 1402 N N . ASN A 1 168 ? 19.900 0.081 16.773 1.00 72.44 168 ASN A N 1
ATOM 1403 C CA . ASN A 1 168 ? 21.006 0.549 15.937 1.00 72.44 168 ASN A CA 1
ATOM 1404 C C . ASN A 1 168 ? 22.083 1.320 16.735 1.00 72.44 168 ASN A C 1
ATOM 1406 O O . ASN A 1 168 ? 23.149 1.604 16.189 1.00 72.44 168 ASN A O 1
ATOM 1410 N N . LEU A 1 169 ? 21.819 1.669 18.002 1.00 66.31 169 LEU A N 1
ATOM 1411 C CA . LEU A 1 169 ? 22.743 2.377 18.897 1.00 66.31 169 LEU A CA 1
ATOM 1412 C C . LEU A 1 169 ? 23.710 1.431 19.645 1.00 66.31 169 LEU A C 1
ATOM 1414 O O . LEU A 1 169 ? 24.541 1.899 20.425 1.00 66.31 169 LEU A O 1
ATOM 1418 N N . ASP A 1 170 ? 23.645 0.113 19.423 1.00 55.75 170 ASP A N 1
ATOM 1419 C CA . ASP A 1 170 ? 24.468 -0.875 20.138 1.00 55.75 170 ASP A CA 1
ATOM 1420 C C . ASP A 1 170 ? 25.925 -0.943 19.626 1.00 55.75 170 ASP A C 1
ATOM 1422 O O . ASP A 1 170 ? 26.373 -1.940 19.065 1.00 55.75 170 ASP A O 1
ATOM 1426 N N . TYR A 1 171 ? 26.682 0.148 19.812 1.00 53.56 171 TYR A N 1
ATOM 1427 C CA . TYR A 1 171 ? 28.151 0.143 19.735 1.00 53.56 171 TYR A CA 1
ATOM 1428 C C . TYR A 1 171 ? 28.874 0.892 20.858 1.00 53.56 171 TYR A C 1
ATOM 1430 O O . TYR A 1 171 ? 30.103 0.838 20.909 1.00 53.56 171 TYR A O 1
ATOM 1438 N N . THR A 1 172 ? 28.193 1.547 21.800 1.00 54.75 172 THR A N 1
ATOM 1439 C CA . THR A 1 172 ? 28.904 2.251 22.880 1.00 54.75 172 THR A CA 1
ATOM 1440 C C . THR A 1 172 ? 28.174 2.166 24.213 1.00 54.75 172 THR A C 1
ATOM 1442 O O . THR A 1 172 ? 27.215 2.886 24.459 1.00 54.75 172 THR A O 1
ATOM 1445 N N . GLU A 1 173 ? 28.723 1.315 25.080 1.00 57.56 173 GLU A N 1
ATOM 1446 C CA . GLU A 1 173 ? 28.638 1.381 26.541 1.00 57.56 173 GLU A CA 1
ATOM 1447 C C . GLU A 1 173 ? 27.241 1.214 27.160 1.00 57.56 173 GLU A C 1
ATOM 1449 O O . GLU A 1 173 ? 26.519 2.161 27.464 1.00 57.56 173 GLU A O 1
ATOM 1454 N N . ASN A 1 174 ? 26.909 -0.031 27.504 1.00 66.44 174 ASN A N 1
ATOM 1455 C CA . ASN A 1 174 ? 25.864 -0.287 28.490 1.00 66.44 174 ASN A CA 1
ATOM 1456 C C . ASN A 1 174 ? 26.204 0.402 29.836 1.00 66.44 174 ASN A C 1
ATOM 1458 O O . ASN A 1 174 ? 27.371 0.635 30.167 1.00 66.44 174 ASN A O 1
ATOM 1462 N N . ALA A 1 175 ? 25.187 0.706 30.651 1.00 62.22 175 ALA A N 1
ATOM 1463 C CA . ALA A 1 175 ? 25.359 1.401 31.938 1.00 62.22 175 ALA A CA 1
ATOM 1464 C C . ALA A 1 175 ? 26.351 0.698 32.893 1.00 62.22 175 ALA A C 1
ATOM 1466 O O . ALA A 1 175 ? 26.954 1.333 33.759 1.00 62.22 175 ALA A O 1
ATOM 1467 N N . TYR A 1 176 ? 26.552 -0.608 32.706 1.00 63.47 176 TYR A N 1
ATOM 1468 C CA . TYR A 1 176 ? 27.508 -1.423 33.451 1.00 63.47 176 TYR A CA 1
ATOM 1469 C C . TYR A 1 176 ? 28.973 -1.206 33.023 1.00 63.47 176 TYR A C 1
ATOM 1471 O O . TYR A 1 176 ? 29.875 -1.452 33.822 1.00 63.47 176 TYR A O 1
ATOM 1479 N N . THR A 1 177 ? 29.229 -0.695 31.814 1.00 60.97 177 THR A N 1
ATOM 1480 C CA . THR A 1 177 ? 30.577 -0.387 31.302 1.00 60.97 177 THR A CA 1
ATOM 1481 C C . THR A 1 177 ? 31.002 1.045 31.646 1.00 60.97 177 THR A C 1
ATOM 1483 O O . THR A 1 177 ? 32.120 1.248 32.126 1.00 60.97 177 THR A O 1
ATOM 1486 N N . VAL A 1 178 ? 30.091 2.024 31.535 1.00 57.91 178 VAL A N 1
ATOM 1487 C CA . VAL A 1 178 ? 30.348 3.449 31.857 1.00 57.91 178 VAL A CA 1
ATOM 1488 C C . VAL A 1 178 ? 30.839 3.634 33.305 1.00 57.91 178 VAL A C 1
ATOM 1490 O O . VAL A 1 178 ? 31.705 4.464 33.594 1.00 57.91 178 VAL A O 1
ATOM 1493 N N . GLY A 1 179 ? 30.330 2.825 34.242 1.00 52.00 179 GLY A N 1
ATOM 1494 C CA . GLY A 1 179 ? 30.722 2.879 35.655 1.00 52.00 179 GLY A CA 1
ATOM 1495 C C . GLY A 1 179 ? 32.137 2.362 35.947 1.00 52.00 179 GLY A C 1
ATOM 1496 O O . GLY A 1 179 ? 32.769 2.808 36.908 1.00 52.00 179 GLY A O 1
ATOM 1497 N N . SER A 1 180 ? 32.669 1.462 35.113 1.00 52.38 180 SER A N 1
ATOM 1498 C CA . SER A 1 180 ? 33.976 0.835 35.350 1.00 52.38 180 SER A CA 1
ATOM 1499 C C . SER A 1 180 ? 35.145 1.797 35.096 1.00 52.38 180 SER A C 1
ATOM 1501 O O . SER A 1 180 ? 36.188 1.682 35.745 1.00 52.38 180 SER A O 1
ATOM 1503 N N . PHE A 1 181 ? 34.972 2.797 34.224 1.00 47.12 181 PHE A N 1
ATOM 1504 C CA . PHE A 1 181 ? 35.997 3.815 33.969 1.00 47.12 181 PHE A CA 1
ATOM 1505 C C . PHE A 1 181 ? 36.177 4.785 35.147 1.00 47.12 181 PHE A C 1
ATOM 1507 O O . PHE A 1 181 ? 37.309 5.067 35.545 1.00 47.12 181 PHE A O 1
ATOM 1514 N N . ARG A 1 182 ? 35.086 5.211 35.802 1.00 51.31 182 ARG A N 1
ATOM 1515 C CA . ARG A 1 182 ? 35.159 6.111 36.975 1.00 51.31 182 ARG A CA 1
ATOM 1516 C C . ARG A 1 182 ? 35.809 5.455 38.202 1.00 51.31 182 ARG A C 1
ATOM 1518 O O . ARG A 1 182 ? 36.451 6.133 39.008 1.00 51.31 182 ARG A O 1
ATOM 1525 N N . LEU A 1 183 ? 35.695 4.131 38.343 1.00 50.16 183 LEU A N 1
ATOM 1526 C CA . LEU A 1 183 ? 36.315 3.392 39.451 1.00 50.16 183 LEU A CA 1
ATOM 1527 C C . LEU A 1 183 ? 37.823 3.151 39.253 1.00 50.16 183 LEU A C 1
ATOM 1529 O O . LEU A 1 183 ? 38.559 3.036 40.234 1.00 50.16 183 LEU A O 1
ATOM 1533 N N . GLN A 1 184 ? 38.318 3.102 38.011 1.00 52.56 184 GLN A N 1
ATOM 1534 C CA . GLN A 1 184 ? 39.752 2.927 37.750 1.00 52.56 184 GLN A CA 1
ATOM 1535 C C . GLN A 1 184 ? 40.569 4.216 37.932 1.00 52.56 184 GLN A C 1
ATOM 1537 O O . GLN A 1 184 ? 41.702 4.137 38.412 1.00 52.56 184 GLN A O 1
ATOM 1542 N N . GLU A 1 185 ? 40.017 5.397 37.632 1.00 45.62 185 GLU A N 1
ATOM 1543 C CA . GLU A 1 185 ? 40.710 6.677 37.878 1.00 45.62 185 GLU A CA 1
ATOM 1544 C C . GLU A 1 185 ? 40.928 6.950 39.372 1.00 45.62 185 GLU A C 1
ATOM 1546 O O . GLU A 1 185 ? 41.991 7.422 39.785 1.00 45.62 185 GLU A O 1
ATOM 1551 N N . THR A 1 186 ? 39.951 6.590 40.205 1.00 46.62 186 THR A N 1
ATOM 1552 C CA . THR A 1 186 ? 40.045 6.746 41.664 1.00 46.62 186 THR A CA 1
ATOM 1553 C C . THR A 1 186 ? 40.971 5.710 42.308 1.00 46.62 186 THR A C 1
ATOM 1555 O O . THR A 1 186 ? 41.636 6.026 43.294 1.00 46.62 186 THR A O 1
ATOM 1558 N N . ARG A 1 187 ? 41.119 4.510 41.719 1.00 46.41 187 ARG A N 1
ATOM 1559 C CA . ARG A 1 187 ? 42.103 3.508 42.173 1.00 46.41 187 ARG A CA 1
ATOM 1560 C C . ARG A 1 187 ? 43.538 3.825 41.753 1.00 46.41 187 ARG A C 1
ATOM 1562 O O . ARG A 1 187 ? 44.440 3.654 42.574 1.00 46.41 187 ARG A O 1
ATOM 1569 N N . LYS A 1 188 ? 43.776 4.326 40.532 1.00 46.41 188 LYS A N 1
ATOM 1570 C CA . LYS A 1 188 ? 45.142 4.633 40.057 1.00 46.41 188 LYS A CA 1
ATOM 1571 C C . LYS A 1 188 ? 45.824 5.753 40.848 1.00 46.41 188 LYS A C 1
ATOM 1573 O O . LYS A 1 188 ? 47.018 5.649 41.096 1.00 46.41 188 LYS A O 1
ATOM 1578 N N . LYS A 1 189 ? 45.082 6.748 41.353 1.00 45.72 189 LYS A N 1
ATOM 1579 C CA . LYS A 1 189 ? 45.648 7.786 42.242 1.00 45.72 189 LYS A CA 1
ATOM 1580 C C . LYS A 1 189 ? 46.073 7.282 43.628 1.00 45.72 189 LYS A C 1
ATOM 1582 O O . LYS A 1 189 ? 46.789 7.991 44.324 1.00 45.72 189 LYS A O 1
ATOM 1587 N N . SER A 1 190 ? 45.653 6.082 44.0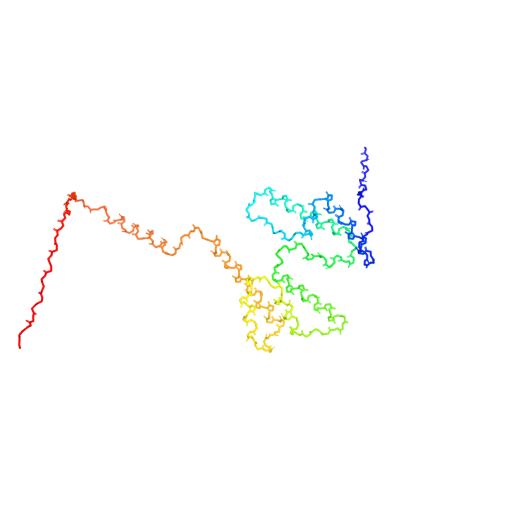38 1.00 42.84 190 SER A N 1
ATOM 1588 C CA . SER A 1 190 ? 45.963 5.530 45.368 1.00 42.84 190 SER A CA 1
ATOM 1589 C C . SER A 1 190 ? 47.099 4.498 45.386 1.00 42.84 190 SER A C 1
ATOM 1591 O O . SER A 1 190 ? 47.530 4.104 46.464 1.00 42.84 190 SER A O 1
ATOM 1593 N N . SER A 1 191 ? 47.604 4.071 44.220 1.00 42.91 191 SER A N 1
ATOM 1594 C CA . SER A 1 191 ? 48.562 2.956 44.109 1.00 42.91 191 SER A CA 1
ATOM 1595 C C . SER A 1 191 ? 50.026 3.374 43.897 1.00 42.91 191 SER A C 1
ATOM 1597 O O . SER A 1 191 ? 50.889 2.504 43.810 1.00 42.91 191 SER A O 1
ATOM 1599 N N . GLU A 1 192 ? 50.343 4.670 43.852 1.00 44.56 192 GLU A N 1
ATOM 1600 C CA . GLU A 1 192 ? 51.729 5.167 43.889 1.00 44.56 192 GLU A CA 1
ATOM 1601 C C . GLU A 1 192 ? 52.149 5.500 45.328 1.00 44.56 192 GLU A C 1
ATOM 1603 O O . GLU A 1 192 ? 52.585 6.605 45.643 1.00 44.56 192 GLU A O 1
ATOM 1608 N N . ARG A 1 193 ? 52.000 4.549 46.257 1.00 42.84 193 ARG A N 1
ATOM 1609 C CA . ARG A 1 193 ? 52.749 4.603 47.516 1.00 42.84 193 ARG A CA 1
ATOM 1610 C C . ARG A 1 193 ? 52.953 3.210 48.103 1.00 42.84 193 ARG A C 1
ATOM 1612 O O . ARG A 1 193 ? 52.004 2.560 48.521 1.00 42.84 193 ARG A O 1
ATOM 1619 N N . SER A 1 194 ? 54.233 2.855 48.194 1.00 38.59 194 SER A N 1
ATOM 1620 C CA . SER A 1 194 ? 54.816 1.806 49.039 1.00 38.59 194 SER A CA 1
ATOM 1621 C C . SER A 1 194 ? 54.766 0.379 48.492 1.00 38.59 194 SER A C 1
ATOM 1623 O O . SER A 1 194 ? 53.767 -0.326 48.579 1.00 38.59 194 SER A O 1
ATOM 1625 N N . GLY A 1 195 ? 55.917 -0.050 47.969 1.00 38.81 195 GLY A N 1
ATOM 1626 C CA . GLY A 1 195 ? 56.203 -1.440 47.649 1.00 38.81 195 GLY A CA 1
ATOM 1627 C C . GLY A 1 195 ? 56.578 -2.284 48.867 1.00 38.81 195 GLY A C 1
ATOM 1628 O O . GLY A 1 195 ? 57.038 -1.765 49.879 1.00 38.81 195 GLY A O 1
ATOM 1629 N N . ALA A 1 196 ? 56.418 -3.597 48.717 1.00 35.84 196 ALA A N 1
ATOM 1630 C CA . ALA A 1 196 ? 57.352 -4.625 49.169 1.00 35.84 196 ALA A CA 1
ATOM 1631 C C . ALA A 1 196 ? 56.914 -5.974 48.572 1.00 35.84 196 ALA A C 1
ATOM 1633 O O . ALA A 1 196 ? 55.762 -6.382 48.676 1.00 35.84 196 ALA A O 1
ATOM 1634 N N . VAL A 1 197 ? 57.869 -6.613 47.907 1.00 36.94 197 VAL A N 1
ATOM 1635 C CA . VAL A 1 197 ? 57.838 -7.912 47.225 1.00 36.94 197 VAL A CA 1
ATOM 1636 C C . VAL A 1 197 ? 57.798 -9.063 48.233 1.00 36.94 197 VAL A C 1
ATOM 1638 O O . VAL A 1 197 ? 58.601 -9.023 49.156 1.00 36.94 197 VAL A O 1
ATOM 1641 N N . LEU A 1 198 ? 56.981 -10.105 47.999 1.00 34.66 198 LEU A N 1
ATOM 1642 C CA . LEU A 1 198 ? 57.334 -11.527 48.194 1.00 34.66 198 LEU A CA 1
ATOM 1643 C C . LEU A 1 198 ? 56.487 -12.431 47.265 1.00 34.66 198 LEU A C 1
ATOM 1645 O O . LEU A 1 198 ? 55.276 -12.261 47.142 1.00 34.66 198 LEU A O 1
ATOM 1649 N N . ASP A 1 199 ? 57.183 -13.359 46.606 1.00 35.28 199 ASP A N 1
ATOM 1650 C CA . ASP A 1 199 ? 56.776 -14.275 45.524 1.00 35.28 199 ASP A CA 1
ATOM 1651 C C . ASP A 1 199 ? 56.040 -15.545 46.054 1.00 35.28 199 ASP A C 1
ATOM 1653 O O . ASP A 1 199 ? 56.195 -15.889 47.231 1.00 35.28 199 ASP A O 1
ATOM 1657 N N . PRO A 1 200 ? 55.230 -16.256 45.234 1.00 46.75 200 PRO A N 1
ATOM 1658 C CA . PRO A 1 200 ? 54.220 -17.224 45.647 1.00 46.75 200 PRO A CA 1
ATOM 1659 C C . PRO A 1 200 ? 54.730 -18.671 45.606 1.00 46.75 200 PRO A C 1
ATOM 1661 O O . PRO A 1 200 ? 55.360 -19.099 44.641 1.00 46.75 200 PRO A O 1
ATOM 1664 N N . SER A 1 201 ? 54.388 -19.499 46.600 1.00 36.47 201 SER A N 1
ATOM 1665 C CA . SER A 1 201 ? 54.571 -20.950 46.454 1.00 36.47 201 SER A CA 1
ATOM 1666 C C . SER A 1 201 ? 53.779 -21.796 47.456 1.00 36.47 201 SER A C 1
ATOM 1668 O O . SER A 1 201 ? 53.853 -21.569 48.660 1.00 36.47 201 SER A O 1
ATOM 1670 N N . LYS A 1 202 ? 53.147 -22.849 46.911 1.00 32.53 202 LYS A N 1
ATOM 1671 C CA . LYS A 1 202 ? 52.654 -24.103 47.528 1.00 32.53 202 LYS A CA 1
ATOM 1672 C C . LYS A 1 202 ? 51.246 -24.147 48.149 1.00 32.53 202 LYS A C 1
ATOM 1674 O O . LYS A 1 202 ? 51.051 -23.950 49.340 1.00 32.53 202 LYS A O 1
ATOM 1679 N N . ASN A 1 203 ? 50.303 -24.642 47.341 1.00 37.91 203 ASN A N 1
ATOM 1680 C CA . ASN A 1 203 ? 49.382 -25.723 47.747 1.00 37.91 203 ASN A CA 1
ATOM 1681 C C . ASN A 1 203 ? 50.167 -27.061 47.730 1.00 37.91 203 ASN A C 1
ATOM 1683 O O . ASN A 1 203 ? 51.087 -27.144 46.908 1.00 37.91 203 ASN A O 1
ATOM 1687 N N . PRO A 1 204 ? 49.859 -28.108 48.540 1.00 43.53 204 PRO A N 1
ATOM 1688 C CA . PRO A 1 204 ? 48.518 -28.721 48.594 1.00 43.53 204 PRO A CA 1
ATOM 1689 C C . PRO A 1 204 ? 48.075 -29.376 49.935 1.00 43.53 204 PRO A C 1
ATOM 1691 O O . PRO A 1 204 ? 48.882 -29.838 50.727 1.00 43.53 204 PRO A O 1
ATOM 1694 N N . GLY A 1 205 ? 46.754 -29.548 50.089 1.00 32.53 205 GLY A N 1
ATOM 1695 C CA . GLY A 1 205 ? 46.123 -30.711 50.739 1.00 32.53 205 GLY A CA 1
ATOM 1696 C C . GLY A 1 205 ? 46.100 -30.792 52.273 1.00 32.53 205 GLY A C 1
ATOM 1697 O O . GLY A 1 205 ? 47.130 -30.971 52.900 1.00 32.53 205 GLY A O 1
ATOM 16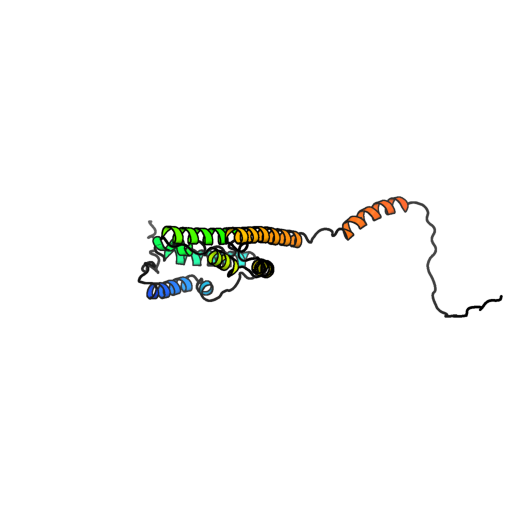98 N N . GLN A 1 206 ? 44.895 -30.823 52.862 1.00 38.56 206 GLN A N 1
ATOM 1699 C CA . GLN A 1 206 ? 44.385 -31.942 53.685 1.00 38.56 206 GLN A CA 1
ATOM 1700 C C . GLN A 1 206 ? 43.113 -31.545 54.453 1.00 38.56 206 GLN A C 1
ATOM 1702 O O . GLN A 1 206 ? 43.075 -30.587 55.217 1.00 38.56 206 GLN A O 1
ATOM 1707 N N . TYR A 1 207 ? 42.063 -32.342 54.253 1.00 40.91 207 TYR A N 1
ATOM 1708 C CA . TYR A 1 207 ? 40.833 -32.346 55.041 1.00 40.91 207 TYR A CA 1
ATOM 1709 C C . TYR A 1 207 ? 41.108 -32.638 56.523 1.00 40.91 207 TYR A C 1
ATOM 1711 O O . TYR A 1 207 ? 41.756 -33.638 56.822 1.00 40.91 207 TYR A O 1
ATOM 1719 N N . ARG A 1 208 ? 40.463 -31.898 57.436 1.00 40.62 208 ARG A N 1
ATOM 1720 C CA . ARG A 1 208 ? 39.999 -32.425 58.736 1.00 40.62 208 ARG A CA 1
ATOM 1721 C C . ARG A 1 208 ? 38.693 -31.747 59.174 1.00 40.62 208 ARG A C 1
ATOM 1723 O O . ARG A 1 208 ? 38.685 -30.603 59.608 1.00 40.62 208 ARG A O 1
ATOM 1730 N N . LYS A 1 209 ? 37.587 -32.497 59.072 1.00 41.16 209 LYS A N 1
ATOM 1731 C CA . LYS A 1 209 ? 36.374 -32.345 59.904 1.00 41.16 209 LYS A CA 1
ATOM 1732 C C . LYS A 1 209 ? 36.722 -32.710 61.347 1.00 41.16 209 LYS A C 1
ATOM 1734 O O . LYS A 1 209 ? 37.420 -33.706 61.433 1.00 41.16 209 LYS A O 1
ATOM 1739 N N . ILE A 1 210 ? 36.176 -32.040 62.380 1.00 38.00 210 ILE A N 1
ATOM 1740 C CA . ILE A 1 210 ? 35.787 -32.521 63.748 1.00 38.00 210 ILE A CA 1
ATOM 1741 C C . ILE A 1 210 ? 35.096 -31.304 64.444 1.00 38.00 210 ILE A C 1
ATOM 1743 O O . ILE A 1 210 ? 35.723 -30.257 64.520 1.00 38.00 210 ILE A O 1
ATOM 1747 N N . SER A 1 211 ? 33.775 -31.222 64.688 1.00 38.12 211 SER A N 1
ATOM 1748 C CA . SER A 1 211 ? 32.849 -31.840 65.680 1.00 38.12 211 SER A CA 1
ATOM 1749 C C . SER A 1 211 ? 32.383 -30.843 66.766 1.00 38.12 211 SER A C 1
ATOM 1751 O O . SER A 1 211 ? 33.208 -30.167 67.371 1.00 38.12 211 SER A O 1
ATOM 1753 N N . TYR A 1 212 ? 31.074 -30.796 67.037 1.00 42.69 212 TYR A N 1
ATOM 1754 C CA . TYR A 1 212 ? 30.424 -29.947 68.051 1.00 42.69 212 TYR A CA 1
ATOM 1755 C C . TYR A 1 212 ? 30.526 -30.523 69.475 1.00 42.69 212 TYR A C 1
ATOM 1757 O O . TYR A 1 212 ? 30.402 -31.741 69.623 1.00 42.69 212 TYR A O 1
ATOM 1765 N N . PRO A 1 213 ? 30.559 -29.688 70.530 1.00 49.22 213 PRO A N 1
ATOM 1766 C CA . PRO A 1 213 ? 30.134 -30.090 71.863 1.00 49.22 213 PRO A CA 1
ATOM 1767 C C . PRO A 1 213 ? 28.681 -29.663 72.148 1.00 49.22 213 PRO A C 1
ATOM 1769 O O . PRO A 1 213 ? 28.312 -28.495 72.021 1.00 49.22 213 PRO A O 1
ATOM 1772 N N . LYS A 1 214 ? 27.865 -30.649 72.552 1.00 44.44 214 LYS A N 1
ATOM 1773 C CA . LYS A 1 214 ? 26.604 -30.482 73.295 1.00 44.44 214 LYS A CA 1
ATOM 1774 C C . LYS A 1 214 ? 26.920 -29.935 74.695 1.00 44.44 214 LYS A C 1
ATOM 1776 O O . LYS A 1 214 ? 27.947 -30.296 75.264 1.00 44.44 214 LYS A O 1
ATOM 1781 N N . GLY A 1 215 ? 26.052 -29.066 75.211 1.00 39.84 215 GLY A N 1
ATOM 1782 C CA . GLY A 1 215 ? 26.290 -28.300 76.436 1.00 39.84 215 GLY A CA 1
ATOM 1783 C C . GLY A 1 215 ? 26.033 -29.021 77.758 1.00 39.84 215 GLY A C 1
ATOM 1784 O O . GLY A 1 215 ? 25.798 -30.223 77.788 1.00 39.84 215 GLY A O 1
ATOM 1785 N N . MET A 1 216 ? 26.060 -28.227 78.828 1.00 38.97 216 MET A N 1
ATOM 1786 C CA . MET A 1 216 ? 25.515 -28.428 80.180 1.00 38.97 216 MET A CA 1
ATOM 1787 C C . MET A 1 216 ? 25.405 -27.009 80.778 1.00 38.97 216 MET A C 1
ATOM 1789 O O . MET A 1 216 ? 26.288 -26.198 80.510 1.00 38.97 216 MET A O 1
ATOM 1793 N N . GLY A 1 217 ? 24.398 -26.597 81.537 1.00 40.72 217 GLY A N 1
ATOM 1794 C CA . GLY A 1 217 ? 23.212 -27.223 82.113 1.00 40.72 217 GLY A CA 1
ATOM 1795 C C . GLY A 1 217 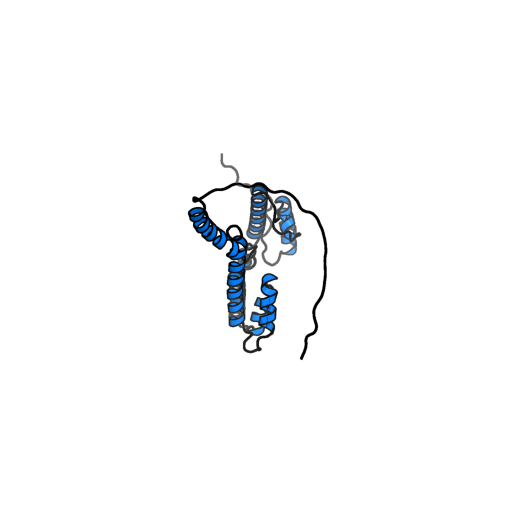? 22.395 -26.123 82.795 1.00 40.72 217 GLY A C 1
ATOM 1796 O O . GLY A 1 217 ? 22.917 -24.987 82.890 1.00 40.72 217 GLY A O 1
#

Foldseek 3Di:
DDDPDPPPPLDDAAAPPPCCVVLVVSLCVVCVVLVNNCVVVDPDPDDPDDDPVVVVVVVVSLVVSLVSNCVRHDPVCCVVCVPVSCPCCQLVNVLVVLVVVCVVCVVVVDHDDQLVSLCVSLVDDDPLCVVVSVVLVVDDPVCSGSVNSSVSSVVSSVVVVVVVVVVVPPPDDDPVRVVVVVVVVVVVVVPPDDDDDDDDDDDDDDDDDDDDDDDDD

Organism: Araneus ventricosus (NCBI:txid182803)

Radius of gyration: 34.01 Å; chains: 1; bounding box: 81×48×121 Å

Secondary structure (DSSP, 8-state):
-PPP----S-----B-SS-HHHHHHHHHHHHHHTT-THHHH---PPPSS--HHHHHHHHHHHHHHHHHHHHTB-GGGHHHHTTSS-TT--HHHHHHHHHHHHHHHHHTTPPPPHHHHHHHHHTT--GGGHHHHHHHTTS-TTT-SHHHHHHHHHHHHHHHHHHHHHHHTTTS--HHHHHHHHHHHHHHTTSSS------------------PPP---